Protein AF-A0AAW1P190-F1 (afdb_monomer_lite)

Structure (mmCIF, N/CA/C/O backbone):
data_AF-A0AAW1P190-F1
#
_entry.id   AF-A0AAW1P190-F1
#
loop_
_atom_site.group_PDB
_atom_site.id
_atom_site.type_symbol
_atom_site.label_atom_id
_atom_site.label_alt_id
_atom_site.label_comp_id
_atom_site.label_asym_id
_atom_site.label_entity_id
_atom_site.label_seq_id
_atom_site.pdbx_PDB_ins_code
_atom_site.Cartn_x
_atom_site.Cartn_y
_atom_site.Cartn_z
_atom_site.occupancy
_atom_site.B_iso_or_equiv
_atom_site.auth_seq_id
_atom_site.auth_comp_id
_atom_site.auth_asym_id
_atom_site.auth_atom_id
_atom_site.pdbx_PDB_model_num
ATOM 1 N N . MET A 1 1 ? -26.858 4.245 19.864 1.00 73.44 1 MET A N 1
ATOM 2 C CA . MET A 1 1 ? -26.299 3.769 18.578 1.00 73.44 1 MET A CA 1
ATOM 3 C C . MET A 1 1 ? -25.912 2.310 18.739 1.00 73.44 1 MET A C 1
ATOM 5 O O . MET A 1 1 ? -25.285 1.989 19.742 1.00 73.44 1 MET A O 1
ATOM 9 N N . ARG A 1 2 ? -26.320 1.426 17.818 1.00 87.69 2 ARG A N 1
ATOM 10 C CA . ARG A 1 2 ? -25.883 0.021 17.853 1.00 87.69 2 ARG A CA 1
ATOM 11 C C . ARG A 1 2 ? -24.379 -0.050 17.551 1.00 87.69 2 ARG A C 1
ATOM 13 O O . ARG A 1 2 ? -23.931 0.664 16.652 1.00 87.69 2 ARG A O 1
ATOM 20 N N . PRO A 1 3 ? -23.609 -0.873 18.279 1.00 93.88 3 PRO A N 1
ATOM 21 C CA . PRO A 1 3 ? -22.179 -0.984 18.050 1.00 93.88 3 PRO A CA 1
ATOM 22 C C . PRO A 1 3 ? -21.885 -1.604 16.681 1.00 93.88 3 PRO A C 1
ATOM 24 O O . PRO A 1 3 ? -22.584 -2.522 16.251 1.00 93.88 3 PRO A O 1
ATOM 27 N N . LEU A 1 4 ? -20.829 -1.139 16.007 1.00 96.75 4 LEU A N 1
ATOM 28 C CA . LEU A 1 4 ? -20.416 -1.696 14.717 1.00 96.75 4 LEU A CA 1
ATOM 29 C C . LEU A 1 4 ? -19.964 -3.158 14.893 1.00 96.75 4 LEU A C 1
ATOM 31 O O . LEU A 1 4 ? -18.981 -3.455 15.584 1.00 96.75 4 LEU A O 1
ATOM 35 N N . SER A 1 5 ? -20.688 -4.086 14.270 1.00 97.88 5 SER A N 1
ATOM 36 C CA . SER A 1 5 ? -20.354 -5.514 14.282 1.00 97.88 5 SER A CA 1
ATOM 37 C C . SER A 1 5 ? -19.266 -5.855 13.256 1.00 97.88 5 SER A C 1
ATOM 39 O O . SER A 1 5 ? -19.078 -5.139 12.271 1.00 97.88 5 SER A O 1
ATOM 41 N N . LEU A 1 6 ? -18.558 -6.971 13.462 1.00 97.88 6 LEU A N 1
ATOM 42 C CA . LEU A 1 6 ? -17.530 -7.435 12.524 1.00 97.88 6 LEU A CA 1
ATOM 43 C C . LEU A 1 6 ? -18.079 -7.656 11.096 1.00 97.88 6 LEU A C 1
ATOM 45 O O . LEU A 1 6 ? -17.497 -7.089 10.175 1.00 97.88 6 LEU A O 1
ATOM 49 N N . PRO A 1 7 ? -19.222 -8.342 10.874 1.00 98.06 7 PRO A N 1
ATOM 50 C CA . PRO A 1 7 ? -19.744 -8.533 9.519 1.00 98.06 7 PRO A CA 1
ATOM 51 C C . PRO A 1 7 ? -20.127 -7.222 8.820 1.00 98.06 7 PRO A C 1
ATOM 53 O O . PRO A 1 7 ? -20.072 -7.133 7.597 1.00 98.06 7 PRO A O 1
ATOM 56 N N . GLN A 1 8 ? -20.534 -6.193 9.574 1.00 97.31 8 GLN A N 1
ATOM 57 C CA . GLN A 1 8 ? -20.780 -4.861 9.011 1.00 97.31 8 GLN A CA 1
ATOM 58 C C . GLN A 1 8 ? -19.473 -4.188 8.595 1.00 97.31 8 GLN A C 1
ATOM 60 O O . GLN A 1 8 ? -19.424 -3.598 7.522 1.00 97.31 8 GLN A O 1
ATOM 65 N N . TYR A 1 9 ? -18.423 -4.305 9.411 1.00 98.00 9 TYR A N 1
ATOM 66 C CA . TYR A 1 9 ? -17.101 -3.783 9.078 1.00 98.00 9 TYR A CA 1
ATOM 67 C C . TYR A 1 9 ? -16.503 -4.466 7.833 1.00 98.00 9 TYR A C 1
ATOM 69 O O . TYR A 1 9 ? -16.039 -3.799 6.911 1.00 98.00 9 TYR A O 1
ATOM 77 N N . GLU A 1 10 ? -16.587 -5.794 7.746 1.00 97.25 10 GLU A N 1
ATOM 78 C CA . GLU A 1 10 ? -16.046 -6.568 6.618 1.00 97.25 10 GLU A CA 1
ATOM 79 C C . GLU A 1 10 ? -16.699 -6.217 5.272 1.00 97.25 10 GLU A C 1
ATOM 81 O O . GLU A 1 10 ? -16.042 -6.273 4.231 1.00 97.25 10 GLU A O 1
ATOM 86 N N . ARG A 1 11 ? -17.973 -5.796 5.272 1.00 97.38 11 ARG A N 1
ATOM 87 C CA . ARG A 1 11 ? -18.684 -5.367 4.052 1.00 97.38 11 ARG A CA 1
ATOM 88 C C . ARG A 1 11 ? -18.056 -4.150 3.375 1.00 97.38 11 ARG A C 1
ATOM 90 O O . ARG A 1 11 ? -18.253 -3.989 2.174 1.00 97.38 11 ARG A O 1
ATOM 97 N N . PHE A 1 12 ? -17.298 -3.324 4.100 1.00 96.81 12 PHE A N 1
ATOM 98 C CA . PHE A 1 12 ? -16.578 -2.195 3.503 1.00 96.81 12 PHE A CA 1
ATOM 99 C C . PHE A 1 12 ? -15.351 -2.639 2.692 1.00 96.81 12 PHE A C 1
ATOM 101 O O . PHE A 1 12 ? -14.870 -1.885 1.854 1.00 96.81 12 PHE A O 1
ATOM 108 N N . GLY A 1 13 ? -14.848 -3.864 2.893 1.00 97.12 13 GLY A N 1
ATOM 109 C CA . GLY A 1 13 ? -13.771 -4.427 2.073 1.00 97.12 13 GLY A CA 1
ATOM 110 C C . GLY A 1 13 ? -12.402 -3.753 2.240 1.00 97.12 13 GLY A C 1
ATOM 111 O O . GLY A 1 13 ? -11.550 -3.904 1.362 1.00 97.12 13 GLY A O 1
ATOM 112 N N . ILE A 1 14 ? -12.169 -3.045 3.354 1.00 97.94 14 ILE A N 1
ATOM 113 C CA . ILE A 1 14 ? -10.941 -2.270 3.615 1.00 97.94 14 ILE A CA 1
ATOM 114 C C . ILE A 1 14 ? -9.695 -3.152 3.517 1.00 97.94 14 ILE A C 1
ATOM 116 O O . ILE A 1 14 ? -8.763 -2.810 2.789 1.00 97.94 14 ILE A O 1
ATOM 120 N N . SER A 1 15 ? -9.697 -4.327 4.153 1.00 97.38 15 SER A N 1
ATOM 121 C CA . SER A 1 15 ? -8.557 -5.251 4.125 1.00 97.38 15 SER A CA 1
ATOM 122 C C . SER A 1 15 ? -8.151 -5.634 2.696 1.00 97.38 15 SER A C 1
ATOM 124 O O . SER A 1 15 ? -6.968 -5.705 2.379 1.00 97.38 15 SER A O 1
ATOM 126 N N . GLN A 1 16 ? -9.121 -5.842 1.797 1.00 97.06 16 GLN A N 1
ATOM 127 C CA . GLN A 1 16 ? -8.844 -6.186 0.397 1.00 97.06 16 GLN A CA 1
ATOM 128 C C . GLN A 1 16 ? -8.362 -4.979 -0.411 1.00 97.06 16 GLN A C 1
ATOM 130 O O . GLN A 1 16 ? -7.534 -5.136 -1.309 1.00 97.06 16 GLN A O 1
ATOM 135 N N . ALA A 1 17 ? -8.888 -3.790 -0.113 1.00 96.69 17 ALA A N 1
ATOM 136 C CA . ALA A 1 17 ? -8.495 -2.551 -0.768 1.00 96.69 17 ALA A CA 1
ATOM 137 C C . ALA A 1 17 ? -7.057 -2.146 -0.396 1.00 96.69 17 ALA A C 1
ATOM 139 O O . ALA A 1 17 ? -6.294 -1.760 -1.277 1.00 96.69 17 ALA A O 1
ATOM 140 N N . LEU A 1 18 ? -6.637 -2.349 0.860 1.00 97.38 18 LEU A N 1
ATOM 141 C CA . LEU A 1 18 ? -5.259 -2.100 1.314 1.00 97.38 18 LEU A CA 1
ATOM 142 C C . LEU A 1 18 ? -4.207 -2.931 0.560 1.00 97.38 18 LEU A C 1
ATOM 144 O O . LEU A 1 18 ? -3.064 -2.499 0.421 1.00 97.38 18 LEU A O 1
ATOM 148 N N . LEU A 1 19 ? -4.577 -4.106 0.043 1.00 94.75 19 LEU A N 1
ATOM 149 C CA . LEU A 1 19 ? -3.675 -4.954 -0.746 1.00 94.75 19 LEU A CA 1
ATOM 150 C C . LEU A 1 19 ? -3.469 -4.445 -2.181 1.00 94.75 19 LEU A C 1
ATOM 152 O O . LEU A 1 19 ? -2.544 -4.886 -2.867 1.00 94.75 19 LEU A O 1
ATOM 156 N N . ARG A 1 20 ? -4.325 -3.542 -2.669 1.00 93.62 20 ARG A N 1
ATOM 157 C CA . ARG A 1 20 ? -4.267 -3.015 -4.036 1.00 93.62 20 ARG A CA 1
ATOM 158 C C . ARG A 1 20 ? -3.597 -1.650 -4.015 1.00 93.62 20 ARG A C 1
ATOM 160 O O . ARG A 1 20 ? -4.132 -0.702 -3.456 1.00 93.62 20 ARG A O 1
ATOM 167 N N . GLN A 1 21 ? -2.458 -1.520 -4.695 1.00 90.06 21 GLN A N 1
ATOM 168 C CA . GLN A 1 21 ? -1.704 -0.258 -4.720 1.00 90.06 21 GLN A CA 1
ATOM 169 C C . GLN A 1 21 ? -2.547 0.941 -5.185 1.00 90.06 21 GLN A C 1
ATOM 171 O O . GLN A 1 21 ? -2.415 2.017 -4.614 1.00 90.06 21 GLN A O 1
ATOM 176 N N . GLY A 1 22 ? -3.439 0.749 -6.166 1.00 92.19 22 GLY A N 1
ATOM 177 C CA . GLY A 1 22 ? -4.308 1.817 -6.677 1.00 92.19 22 GLY A CA 1
ATOM 178 C C . GLY A 1 22 ? -5.399 2.281 -5.704 1.00 92.19 22 GLY A C 1
ATOM 179 O O . GLY A 1 22 ? -5.816 3.431 -5.779 1.00 92.19 22 GLY A O 1
ATOM 180 N N . ASP A 1 23 ? -5.821 1.423 -4.771 1.00 95.88 23 ASP A N 1
ATOM 181 C CA . ASP A 1 23 ? -6.883 1.733 -3.802 1.00 95.88 23 ASP A CA 1
ATOM 182 C C . ASP A 1 23 ? -6.315 2.100 -2.416 1.00 95.88 23 ASP A C 1
ATOM 184 O O . ASP A 1 23 ? -7.059 2.531 -1.535 1.00 95.88 23 ASP A O 1
ATOM 188 N N . PHE A 1 24 ? -5.000 1.952 -2.212 1.00 96.75 24 PHE A N 1
ATOM 189 C CA . PHE A 1 24 ? -4.348 2.060 -0.905 1.00 96.75 24 PHE A CA 1
ATOM 190 C C . PHE A 1 24 ? -4.620 3.394 -0.203 1.00 96.75 24 PHE A C 1
ATOM 192 O O . PHE A 1 24 ? -4.962 3.409 0.978 1.00 96.75 24 PHE A O 1
ATOM 199 N N . VAL A 1 25 ? -4.473 4.512 -0.923 1.00 97.44 25 VAL A N 1
ATOM 200 C CA . VAL A 1 25 ? -4.646 5.865 -0.367 1.00 97.44 25 VAL A CA 1
ATOM 201 C C . VAL A 1 25 ? -6.058 6.026 0.192 1.00 97.44 25 VAL A C 1
ATOM 203 O O . VAL A 1 25 ? -6.225 6.328 1.371 1.00 97.44 25 VAL A O 1
ATOM 206 N N . ARG A 1 26 ? -7.066 5.715 -0.628 1.00 97.31 26 ARG A N 1
ATOM 207 C CA . ARG A 1 26 ? -8.477 5.780 -0.243 1.00 97.31 26 ARG A CA 1
ATOM 208 C C . ARG A 1 26 ? -8.796 4.830 0.913 1.00 97.31 26 ARG A C 1
ATOM 210 O O . ARG A 1 26 ? -9.418 5.246 1.882 1.00 97.31 26 ARG A O 1
ATOM 217 N N . ALA A 1 27 ? -8.339 3.580 0.842 1.00 98.06 27 ALA A N 1
ATOM 218 C CA . ALA A 1 27 ? -8.570 2.589 1.892 1.00 98.06 27 ALA A CA 1
ATOM 219 C C . ALA A 1 27 ? -7.958 3.013 3.238 1.00 98.06 27 ALA A C 1
ATOM 221 O O . ALA A 1 27 ? -8.555 2.794 4.289 1.00 98.06 27 ALA A O 1
ATOM 222 N N . THR A 1 28 ? -6.791 3.661 3.209 1.00 98.38 28 THR A N 1
ATOM 223 C CA . THR A 1 28 ? -6.125 4.201 4.404 1.00 98.38 28 THR A CA 1
ATOM 224 C C . THR A 1 28 ? -6.913 5.364 5.007 1.00 98.38 28 THR A C 1
ATOM 226 O O . THR A 1 28 ? -7.044 5.450 6.227 1.00 98.38 28 THR A O 1
ATOM 229 N N . GLU A 1 29 ? -7.459 6.255 4.177 1.00 98.06 29 GLU A N 1
ATOM 230 C CA . GLU A 1 29 ? -8.299 7.366 4.638 1.00 98.06 29 GLU A CA 1
ATOM 231 C C . GLU A 1 29 ? -9.628 6.885 5.226 1.00 98.06 29 GLU A C 1
ATOM 233 O O . GLU A 1 29 ? -10.038 7.364 6.284 1.00 98.06 29 GLU A O 1
ATOM 238 N N . GLU A 1 30 ? -10.271 5.912 4.578 1.00 98.12 30 GLU A N 1
ATOM 239 C CA . GLU A 1 30 ? -11.469 5.259 5.105 1.00 98.12 30 GLU A CA 1
ATOM 240 C C . GLU A 1 30 ? -11.146 4.590 6.447 1.00 98.12 30 GLU A C 1
ATOM 242 O O . GLU A 1 30 ? -11.825 4.848 7.439 1.00 98.12 30 GLU A O 1
ATOM 247 N N . LEU A 1 31 ? -10.052 3.825 6.536 1.00 98.50 31 LEU A N 1
ATOM 248 C CA . LEU A 1 31 ? -9.603 3.218 7.790 1.00 98.50 31 LEU A CA 1
ATOM 249 C C . LEU A 1 31 ? -9.351 4.259 8.892 1.00 98.50 31 LEU A C 1
ATOM 251 O O . LEU A 1 31 ? -9.750 4.033 10.033 1.00 98.50 31 LEU A O 1
ATOM 255 N N . ALA A 1 32 ? -8.741 5.402 8.568 1.00 98.19 32 ALA A N 1
ATOM 256 C CA . ALA A 1 32 ? -8.528 6.491 9.522 1.00 98.19 32 ALA A CA 1
ATOM 257 C C . ALA A 1 32 ? -9.855 7.047 10.058 1.00 98.19 32 ALA A C 1
ATOM 259 O O . ALA A 1 32 ? -9.987 7.269 11.260 1.00 98.19 32 ALA A O 1
ATOM 260 N N . PHE A 1 33 ? -10.861 7.195 9.191 1.00 97.75 33 PHE A N 1
ATOM 261 C CA . PHE A 1 33 ? -12.213 7.572 9.598 1.00 97.75 33 PHE A CA 1
ATOM 262 C C . PHE A 1 33 ? -12.848 6.527 10.530 1.00 97.75 33 PHE A C 1
ATOM 264 O O . PHE A 1 33 ? -13.368 6.891 11.584 1.00 97.75 33 PHE A O 1
ATOM 271 N N . PHE A 1 34 ? -12.761 5.232 10.202 1.00 97.75 34 PHE A N 1
ATOM 272 C CA . PHE A 1 34 ? -13.277 4.160 11.067 1.00 97.75 34 PHE A CA 1
ATOM 273 C C . PHE A 1 34 ? -12.597 4.146 12.437 1.00 97.75 34 PHE A C 1
ATOM 275 O O . PHE A 1 34 ? -13.274 4.000 13.456 1.00 97.75 34 PHE A O 1
ATOM 282 N N . VAL A 1 35 ? -11.273 4.318 12.467 1.00 98.06 35 VAL A N 1
ATOM 283 C CA . VAL A 1 35 ? -10.505 4.395 13.712 1.00 98.06 35 VAL A CA 1
ATOM 284 C C . VAL A 1 35 ? -10.956 5.587 14.548 1.00 98.06 35 VAL A C 1
ATOM 286 O O . VAL A 1 35 ? -11.173 5.416 15.741 1.00 98.06 35 VAL A O 1
ATOM 289 N N . ARG A 1 36 ? -11.142 6.762 13.941 1.00 97.62 36 ARG A N 1
ATOM 290 C CA . ARG A 1 36 ? -11.512 7.978 14.667 1.00 97.62 36 ARG A CA 1
ATOM 291 C C . ARG A 1 36 ? -12.940 7.945 15.209 1.00 97.62 36 ARG A C 1
ATOM 293 O O . ARG A 1 36 ? -13.146 8.233 16.381 1.00 97.62 36 ARG A O 1
ATOM 300 N N . GLU A 1 37 ? -13.913 7.607 14.365 1.00 97.19 37 GLU A N 1
ATOM 301 C CA . GLU A 1 37 ? -15.338 7.800 14.676 1.00 97.19 37 GLU A CA 1
ATOM 302 C C . GLU A 1 37 ? -16.010 6.551 15.257 1.00 97.19 37 GLU A C 1
ATOM 304 O O . GLU A 1 37 ? -16.944 6.647 16.049 1.00 97.19 37 GLU A O 1
ATOM 309 N N . LEU A 1 38 ? -15.581 5.359 14.832 1.00 96.81 38 LEU A N 1
ATOM 310 C CA . LEU A 1 38 ? -16.350 4.129 15.048 1.00 96.81 38 LEU A CA 1
ATOM 311 C C . LEU A 1 38 ? -15.653 3.124 15.960 1.00 96.81 38 LEU A C 1
ATOM 313 O O . LEU A 1 38 ? -16.298 2.184 16.417 1.00 96.81 38 LEU A O 1
ATOM 317 N N . TYR A 1 39 ? -14.368 3.306 16.258 1.00 97.56 39 TYR A N 1
ATOM 318 C CA . TYR A 1 39 ? -13.589 2.319 16.998 1.00 97.56 39 TYR A CA 1
ATOM 319 C C . TYR A 1 39 ? -14.113 2.079 18.420 1.00 97.56 39 TYR A C 1
ATOM 321 O O . TYR A 1 39 ? -14.300 0.927 18.809 1.00 97.56 39 TYR A O 1
ATOM 329 N N . GLU A 1 40 ? -14.399 3.131 19.194 1.00 97.00 40 GLU A N 1
ATOM 330 C CA . GLU A 1 40 ? -14.888 2.981 20.576 1.00 97.00 40 GLU A CA 1
ATOM 331 C C . GLU A 1 40 ? -16.287 2.360 20.637 1.00 97.00 40 GLU A C 1
ATOM 333 O O . GLU A 1 40 ? -16.563 1.535 21.508 1.00 97.00 40 GLU A O 1
ATOM 338 N N . ALA A 1 41 ? -17.137 2.702 19.668 1.00 96.69 41 ALA A N 1
ATOM 339 C CA . ALA A 1 41 ? -18.474 2.145 19.527 1.00 96.69 41 ALA A CA 1
ATOM 340 C C . ALA A 1 41 ? -18.481 0.754 18.869 1.00 96.69 41 ALA A C 1
ATOM 342 O O . ALA A 1 41 ? -19.520 0.106 18.833 1.00 96.69 41 ALA A O 1
ATOM 343 N N . ALA A 1 42 ? -17.367 0.268 18.320 1.00 97.38 42 ALA A N 1
ATOM 344 C CA . ALA A 1 42 ? -17.318 -1.020 17.641 1.00 97.38 42 ALA A CA 1
ATOM 345 C C . ALA A 1 42 ? -17.264 -2.201 18.622 1.00 97.38 42 ALA A C 1
ATOM 347 O O . ALA A 1 42 ? -16.728 -2.124 19.727 1.00 97.38 42 ALA A O 1
ATOM 348 N N . SER A 1 43 ? -17.772 -3.351 18.180 1.00 97.69 43 SER A N 1
ATOM 349 C CA . SER A 1 43 ? -17.603 -4.623 18.889 1.00 97.69 43 SER A CA 1
ATOM 350 C C . SER A 1 43 ? -16.117 -4.983 19.056 1.00 97.69 43 SER A C 1
ATOM 352 O O . SER A 1 43 ? -15.282 -4.640 18.220 1.00 97.69 43 SER A O 1
ATOM 354 N N . LYS A 1 44 ? -15.765 -5.750 20.101 1.00 97.56 44 LYS A N 1
ATOM 355 C CA . LYS A 1 44 ? -14.369 -6.179 20.357 1.00 97.56 44 LYS A CA 1
ATOM 356 C C . LYS A 1 44 ? -13.730 -6.895 19.156 1.00 97.56 44 LYS A C 1
ATOM 358 O O . LYS A 1 44 ? -12.531 -6.748 18.917 1.00 97.56 44 LYS A O 1
ATOM 363 N N . GLN A 1 45 ? -14.528 -7.654 18.404 1.00 97.94 45 GLN A N 1
ATOM 364 C CA . GLN A 1 45 ? -14.086 -8.332 17.184 1.00 97.94 45 GLN A CA 1
ATOM 365 C C . GLN A 1 45 ? -13.773 -7.322 16.073 1.00 97.94 45 GLN A C 1
ATOM 367 O O . GLN A 1 45 ? -12.665 -7.337 15.548 1.00 97.94 45 GLN A O 1
ATOM 372 N N . ALA A 1 46 ? -14.681 -6.380 15.793 1.00 98.06 46 ALA A N 1
ATOM 373 C CA . ALA A 1 46 ? -14.445 -5.318 14.812 1.00 98.06 46 ALA A CA 1
ATOM 374 C C . ALA A 1 46 ? -13.245 -4.427 15.188 1.00 98.06 46 ALA A C 1
ATOM 376 O O . ALA A 1 46 ? -12.407 -4.143 14.341 1.00 98.06 46 ALA A O 1
ATOM 377 N N . GLN A 1 47 ? -13.082 -4.070 16.468 1.00 98.31 47 GLN A N 1
ATOM 378 C CA . GLN A 1 47 ? -11.890 -3.353 16.947 1.00 98.31 47 GLN A CA 1
ATOM 379 C C . GLN A 1 47 ? -10.598 -4.143 16.715 1.00 98.31 47 GLN A C 1
ATOM 381 O O . GLN A 1 47 ? -9.531 -3.561 16.515 1.00 98.31 47 GLN A O 1
ATOM 386 N N . THR A 1 48 ? -10.651 -5.470 16.823 1.00 98.25 48 THR A N 1
ATOM 387 C CA . THR A 1 48 ? -9.492 -6.331 16.560 1.00 98.25 48 THR A CA 1
ATOM 388 C C . THR A 1 48 ? -9.175 -6.348 15.072 1.00 98.25 48 THR A C 1
ATOM 390 O O . THR A 1 48 ? -8.026 -6.100 14.721 1.00 98.25 48 THR A O 1
ATOM 393 N N . GLN A 1 49 ? -10.187 -6.482 14.213 1.00 98.31 49 GLN A N 1
ATOM 394 C CA . GLN A 1 49 ? -10.004 -6.425 12.765 1.00 98.31 49 GLN A CA 1
ATOM 395 C C . GLN A 1 49 ? -9.465 -5.065 12.293 1.00 98.31 49 GLN A C 1
ATOM 397 O O . GLN A 1 49 ? -8.489 -5.023 11.555 1.00 98.31 49 GLN A O 1
ATOM 402 N N . MET A 1 50 ? -10.009 -3.944 12.782 1.00 98.44 50 MET A N 1
ATOM 403 C CA . MET A 1 50 ? -9.486 -2.603 12.470 1.00 98.44 50 MET A CA 1
ATOM 404 C C . MET A 1 50 ? -8.010 -2.459 12.860 1.00 98.44 50 MET A C 1
ATOM 406 O O . MET A 1 50 ? -7.225 -1.838 12.149 1.00 98.44 50 MET A O 1
ATOM 410 N N . PHE A 1 51 ? -7.611 -3.034 13.998 1.00 98.44 51 PHE A N 1
ATOM 411 C CA . PHE A 1 51 ? -6.217 -3.023 14.437 1.00 98.44 51 PHE A CA 1
ATOM 412 C C . PHE A 1 51 ? -5.313 -3.871 13.531 1.00 98.44 51 PHE A C 1
ATOM 414 O O . PHE A 1 51 ? -4.170 -3.486 13.266 1.00 98.44 51 PHE A O 1
ATOM 421 N N . GLU A 1 52 ? -5.802 -5.015 13.054 1.00 98.38 52 GLU A N 1
ATOM 422 C CA . GLU A 1 52 ? -5.096 -5.839 12.072 1.00 98.38 52 GLU A CA 1
ATOM 423 C C . GLU A 1 52 ? -4.943 -5.109 10.736 1.00 98.38 52 GLU A C 1
ATOM 425 O O . GLU A 1 52 ? -3.831 -5.053 10.209 1.00 98.38 52 GLU A O 1
ATOM 430 N N . ASP A 1 53 ? -5.998 -4.449 10.260 1.00 98.44 53 ASP A N 1
ATOM 431 C CA . ASP A 1 53 ? -5.982 -3.645 9.036 1.00 98.44 53 ASP A CA 1
ATOM 432 C C . ASP A 1 53 ? -5.021 -2.450 9.151 1.00 98.44 53 ASP A C 1
ATOM 434 O O . ASP A 1 53 ? -4.263 -2.174 8.223 1.00 98.44 53 ASP A O 1
ATOM 438 N N . VAL A 1 54 ? -4.945 -1.792 10.315 1.00 98.62 54 VAL A N 1
ATOM 439 C CA . VAL A 1 54 ? -3.923 -0.763 10.603 1.00 98.62 54 VAL A CA 1
ATOM 440 C C . VAL A 1 54 ? -2.514 -1.332 10.462 1.00 98.62 54 VAL A C 1
ATOM 442 O O . VAL A 1 54 ? -1.626 -0.705 9.879 1.00 98.62 54 VAL A O 1
ATOM 445 N N 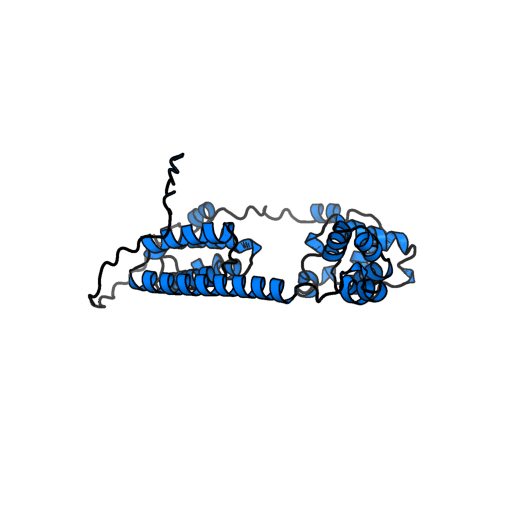. CYS A 1 55 ? -2.282 -2.533 10.988 1.00 97.88 55 CYS A N 1
ATOM 446 C CA . CYS A 1 55 ? -0.979 -3.167 10.873 1.00 97.88 55 CYS A CA 1
ATOM 447 C C . CYS A 1 55 ? -0.650 -3.560 9.429 1.00 97.88 55 CYS A C 1
ATOM 449 O O . CYS A 1 55 ? 0.496 -3.390 9.012 1.00 97.88 55 CYS A O 1
ATOM 451 N N . ALA A 1 56 ? -1.632 -4.062 8.680 1.00 97.31 56 ALA A N 1
ATOM 452 C CA . ALA A 1 56 ? -1.483 -4.373 7.264 1.00 97.31 56 ALA A CA 1
ATOM 453 C C . ALA A 1 56 ? -1.179 -3.099 6.458 1.00 97.31 56 ALA A C 1
ATOM 455 O O . ALA A 1 56 ? -0.247 -3.082 5.657 1.00 97.31 56 ALA A O 1
ATOM 456 N N . CYS A 1 57 ? -1.876 -1.995 6.739 1.00 97.88 57 CYS A N 1
ATOM 457 C CA . CYS A 1 57 ? -1.628 -0.691 6.127 1.00 97.88 57 CYS A CA 1
ATOM 458 C C . CYS A 1 57 ? -0.168 -0.235 6.300 1.00 97.88 57 CYS A C 1
ATOM 460 O O . CYS A 1 57 ? 0.453 0.231 5.345 1.00 97.88 57 CYS A O 1
ATOM 462 N N . ILE A 1 58 ? 0.406 -0.403 7.496 1.00 97.88 58 ILE A N 1
ATOM 463 C CA . ILE A 1 58 ? 1.817 -0.078 7.766 1.00 97.88 58 ILE A CA 1
ATOM 464 C C . ILE A 1 58 ? 2.759 -0.963 6.942 1.00 97.88 58 ILE A C 1
ATOM 466 O O . ILE A 1 58 ? 3.726 -0.463 6.371 1.00 97.88 58 ILE A O 1
ATOM 470 N N . GLN A 1 59 ? 2.476 -2.265 6.866 1.00 96.00 59 GLN A N 1
ATOM 471 C CA . GLN A 1 59 ? 3.302 -3.230 6.134 1.00 96.00 59 GLN A CA 1
ATOM 472 C C . GLN A 1 59 ? 3.280 -3.007 4.616 1.00 96.00 59 GLN A C 1
ATOM 474 O O . GLN A 1 59 ? 4.283 -3.252 3.950 1.00 96.00 59 GLN A O 1
ATOM 479 N N . HIS A 1 60 ? 2.159 -2.535 4.067 1.00 95.25 60 HIS A N 1
ATOM 480 C CA . HIS A 1 60 ? 1.967 -2.346 2.626 1.00 95.25 60 HIS A CA 1
ATOM 481 C C . HIS A 1 60 ? 2.290 -0.931 2.118 1.00 95.25 60 HIS A C 1
ATOM 483 O O . HIS A 1 60 ? 2.107 -0.639 0.935 1.00 95.25 60 HIS A O 1
ATOM 489 N N . CYS A 1 61 ? 2.796 -0.039 2.971 1.00 95.12 61 CYS A N 1
ATOM 490 C CA . CYS A 1 61 ? 3.160 1.314 2.561 1.00 95.12 61 CYS A CA 1
ATOM 491 C C . CYS A 1 61 ? 4.361 1.306 1.589 1.00 95.12 61 CYS A C 1
ATOM 493 O O . CYS A 1 61 ? 5.468 0.910 1.948 1.00 95.12 61 CYS A O 1
ATOM 495 N N . SER A 1 62 ? 4.164 1.792 0.357 1.00 86.88 62 SER A N 1
ATOM 496 C CA . SER A 1 62 ? 5.140 1.719 -0.749 1.00 86.88 62 SER A CA 1
ATOM 497 C C . SER A 1 62 ? 6.293 2.730 -0.665 1.00 86.88 62 SER A C 1
ATOM 499 O O . SER A 1 62 ? 7.113 2.826 -1.575 1.00 86.88 62 SER A O 1
ATOM 501 N N . GLY A 1 63 ? 6.361 3.533 0.400 1.00 88.31 63 GLY A N 1
ATOM 502 C CA . GLY A 1 63 ? 7.352 4.605 0.529 1.00 88.31 63 GLY A CA 1
ATOM 503 C C . GLY A 1 63 ? 7.122 5.816 -0.382 1.00 88.31 63 GLY A C 1
ATOM 504 O O . GLY A 1 63 ? 7.918 6.752 -0.313 1.00 88.31 63 GLY A O 1
ATOM 505 N N . SER A 1 64 ? 6.055 5.817 -1.193 1.00 93.19 64 SER A N 1
ATOM 506 C CA . SER A 1 64 ? 5.574 6.994 -1.928 1.00 93.19 64 SER A CA 1
ATOM 507 C C . SER A 1 64 ? 5.201 8.125 -0.963 1.00 93.19 64 SER A C 1
ATOM 509 O O . SER A 1 64 ? 4.664 7.867 0.117 1.00 93.19 64 SER A O 1
ATOM 511 N N . ALA A 1 65 ? 5.443 9.378 -1.361 1.00 93.94 65 ALA A N 1
ATOM 512 C CA . ALA A 1 65 ? 5.112 10.556 -0.557 1.00 93.94 65 ALA A CA 1
ATOM 513 C C . ALA A 1 65 ? 3.615 10.618 -0.205 1.00 93.94 65 ALA A C 1
ATOM 515 O O . ALA A 1 65 ? 3.258 10.944 0.927 1.00 93.94 65 ALA A O 1
ATOM 516 N N . GLU A 1 66 ? 2.741 10.235 -1.139 1.00 95.31 66 GLU A N 1
ATOM 517 C CA . GLU A 1 66 ? 1.292 10.191 -0.911 1.00 95.31 66 GLU A CA 1
ATOM 518 C C . GLU A 1 66 ? 0.916 9.140 0.136 1.00 95.31 66 GLU A C 1
ATOM 520 O O . GLU A 1 66 ? 0.195 9.449 1.084 1.00 95.31 66 GLU A O 1
ATOM 525 N N . HIS A 1 67 ? 1.467 7.926 0.018 1.00 95.50 67 HIS A N 1
ATOM 526 C CA . HIS A 1 67 ? 1.231 6.842 0.976 1.00 95.50 67 HIS A CA 1
ATOM 527 C C . HIS A 1 67 ? 1.727 7.223 2.375 1.00 95.50 67 HIS A C 1
ATOM 529 O O . HIS A 1 67 ? 1.040 6.982 3.363 1.00 95.50 67 HIS A O 1
ATOM 535 N N . GLN A 1 68 ? 2.904 7.852 2.466 1.00 95.38 68 GLN A N 1
ATOM 536 C CA . GLN A 1 68 ? 3.448 8.327 3.737 1.00 95.38 68 GLN A CA 1
ATOM 537 C C . GLN A 1 68 ? 2.554 9.407 4.354 1.00 95.38 68 GLN A C 1
ATOM 539 O O . GLN A 1 68 ? 2.265 9.338 5.543 1.00 95.38 68 GLN A O 1
ATOM 544 N N . LYS A 1 69 ? 2.048 10.358 3.559 1.00 96.75 69 LYS A N 1
ATOM 545 C CA . LYS A 1 69 ? 1.149 11.415 4.041 1.00 96.75 69 LYS A CA 1
ATOM 546 C C . LYS A 1 69 ? -0.136 10.851 4.656 1.00 96.75 69 LYS A C 1
ATOM 548 O O . LYS A 1 69 ? -0.492 11.239 5.768 1.00 96.75 69 LYS A O 1
ATOM 553 N N . VAL A 1 70 ? -0.824 9.936 3.967 1.00 97.50 70 VAL A N 1
ATOM 554 C CA . VAL A 1 70 ? -2.055 9.332 4.513 1.00 97.50 70 VAL A CA 1
ATOM 555 C C . VAL A 1 70 ? -1.773 8.419 5.701 1.00 97.50 70 VAL A C 1
ATOM 557 O O . VAL A 1 70 ? -2.543 8.416 6.659 1.00 97.50 70 VAL A O 1
ATOM 560 N N . LEU A 1 71 ? -0.639 7.714 5.696 1.00 97.56 71 LEU A N 1
ATOM 561 C CA . LEU A 1 71 ? -0.222 6.895 6.828 1.00 97.56 71 LEU A CA 1
ATOM 562 C C . LEU A 1 71 ? 0.062 7.751 8.070 1.00 97.56 71 LEU A C 1
ATOM 564 O O . LEU A 1 71 ? -0.361 7.384 9.161 1.00 97.56 71 LEU A O 1
ATOM 568 N N . GLN A 1 72 ? 0.718 8.906 7.921 1.00 97.38 72 GLN A N 1
ATOM 569 C CA . GLN A 1 72 ? 0.938 9.845 9.028 1.00 97.38 72 GLN A CA 1
ATOM 570 C C . GLN A 1 72 ? -0.381 10.340 9.620 1.00 97.38 72 GLN A C 1
ATOM 572 O O . GLN A 1 72 ? -0.542 10.347 10.839 1.00 97.38 72 GLN A O 1
ATOM 577 N N . LYS A 1 73 ? -1.353 10.682 8.766 1.00 97.94 73 LYS A N 1
ATOM 578 C CA . LYS A 1 73 ? -2.700 11.049 9.213 1.00 97.94 73 LYS A CA 1
ATOM 579 C C . LYS A 1 73 ? -3.352 9.907 9.999 1.00 97.94 73 LYS A C 1
ATOM 581 O O . LYS A 1 73 ? -3.827 10.132 11.103 1.00 97.94 73 LYS A O 1
ATOM 586 N N . LEU A 1 74 ? -3.305 8.674 9.490 1.00 98.25 74 LEU A N 1
ATOM 587 C CA . LEU A 1 74 ? -3.815 7.501 10.207 1.00 98.25 74 LEU A CA 1
ATOM 588 C C . LEU A 1 74 ? -3.124 7.311 11.573 1.00 98.25 74 LEU A C 1
ATOM 590 O O . LEU A 1 74 ? -3.795 7.021 12.560 1.00 98.25 74 LEU A O 1
ATOM 594 N N . LEU A 1 75 ? -1.803 7.501 11.663 1.00 98.00 75 LEU A N 1
ATOM 595 C CA . LEU A 1 75 ? -1.062 7.401 12.927 1.00 98.00 75 LEU A CA 1
ATOM 596 C C . LEU A 1 75 ? -1.478 8.470 13.948 1.00 98.00 75 LEU A C 1
ATOM 598 O O . LEU A 1 75 ? -1.515 8.175 15.142 1.00 98.00 75 LEU A O 1
ATOM 602 N N . GLN A 1 76 ? -1.818 9.682 13.502 1.00 97.62 76 GLN A N 1
ATOM 603 C CA . GLN A 1 76 ? -2.366 10.727 14.374 1.00 97.62 76 GLN A CA 1
ATOM 604 C C . GLN A 1 76 ? -3.710 10.295 14.971 1.00 97.62 76 GLN A C 1
ATOM 606 O O . GLN A 1 76 ? -3.877 10.357 16.190 1.00 97.62 76 GLN A O 1
ATOM 611 N N . GLU A 1 77 ? -4.616 9.767 14.143 1.00 97.94 77 GLU A N 1
ATOM 612 C CA . GLU A 1 77 ? -5.920 9.272 14.608 1.00 97.94 77 GLU A CA 1
ATOM 613 C C . GLU A 1 77 ? -5.761 8.076 15.563 1.00 97.94 77 GLU A C 1
ATOM 615 O O . GLU A 1 77 ? -6.383 8.016 16.620 1.00 97.94 77 GLU A O 1
ATOM 620 N N . ILE A 1 78 ? -4.842 7.152 15.266 1.00 97.94 78 ILE A N 1
ATOM 621 C CA . ILE A 1 78 ? -4.512 6.034 16.163 1.00 97.94 78 ILE A CA 1
ATOM 622 C C . ILE A 1 78 ? -3.993 6.536 17.512 1.00 97.94 78 ILE A C 1
ATOM 624 O O . ILE A 1 78 ? -4.335 5.970 18.553 1.00 97.94 78 ILE A O 1
ATOM 628 N N . ASN A 1 79 ? -3.157 7.574 17.522 1.00 95.81 79 ASN A N 1
ATOM 629 C CA . ASN A 1 79 ? -2.625 8.122 18.764 1.00 95.81 79 ASN A CA 1
ATOM 630 C C . ASN A 1 79 ? -3.718 8.755 19.630 1.00 95.81 79 ASN A C 1
ATOM 632 O O . ASN A 1 79 ? -3.662 8.607 20.854 1.00 95.81 79 ASN A O 1
ATOM 636 N N . ALA A 1 80 ? -4.716 9.382 19.006 1.00 97.25 80 ALA A N 1
ATOM 637 C CA . ALA A 1 80 ? -5.875 9.937 19.691 1.00 97.25 80 ALA A CA 1
ATOM 638 C C . ALA A 1 80 ? -6.812 8.843 20.234 1.00 97.25 80 ALA A C 1
ATOM 640 O O . ALA A 1 80 ? -7.223 8.924 21.389 1.00 97.25 80 ALA A O 1
ATOM 641 N N . THR A 1 81 ? -7.102 7.798 19.448 1.00 97.50 81 THR A N 1
ATOM 642 C CA . THR A 1 81 ? -8.177 6.844 19.778 1.00 97.50 81 THR A CA 1
ATOM 643 C C . THR A 1 81 ? -7.708 5.552 20.461 1.00 97.50 81 THR A C 1
ATOM 645 O O . THR A 1 81 ? -8.422 4.975 21.282 1.00 97.50 81 THR A O 1
ATOM 648 N N . PHE A 1 82 ? -6.522 5.020 20.144 1.00 96.69 82 PHE A N 1
ATOM 649 C CA . PHE A 1 82 ? -6.107 3.720 20.688 1.00 96.69 82 PHE A CA 1
ATOM 650 C C . PHE A 1 82 ? -5.573 3.824 22.120 1.00 96.69 82 PHE A C 1
ATOM 652 O O . PHE A 1 82 ? -4.827 4.728 22.489 1.00 96.69 82 PHE A O 1
ATOM 659 N N . ARG A 1 83 ? -5.847 2.783 22.917 1.00 95.81 83 ARG A N 1
ATOM 660 C CA . ARG A 1 83 ? -5.231 2.596 24.241 1.00 95.81 83 ARG A CA 1
ATOM 661 C C . ARG A 1 83 ? -3.710 2.437 24.135 1.00 95.81 83 ARG A C 1
ATOM 663 O O . ARG A 1 83 ? -3.202 1.882 23.155 1.00 95.81 83 ARG A O 1
ATOM 670 N N . ALA A 1 84 ? -2.996 2.809 25.200 1.00 95.75 84 ALA A N 1
ATOM 671 C CA . ALA A 1 84 ? -1.530 2.819 25.269 1.00 95.75 84 ALA A CA 1
ATOM 672 C C . ALA A 1 84 ? -0.864 1.532 24.743 1.00 95.75 84 ALA A C 1
ATOM 674 O O . ALA A 1 84 ? 0.046 1.601 23.920 1.00 95.75 84 ALA A O 1
ATOM 675 N N . ASN A 1 85 ? -1.364 0.354 25.127 1.00 95.69 85 ASN A N 1
ATOM 676 C CA . ASN A 1 85 ? -0.789 -0.928 24.700 1.00 95.69 85 ASN A CA 1
ATOM 677 C C . ASN A 1 85 ? -0.894 -1.168 23.186 1.00 95.69 85 ASN A C 1
ATOM 679 O O . ASN A 1 85 ? 0.034 -1.702 22.576 1.00 95.69 85 ASN A O 1
ATOM 683 N N . ARG A 1 86 ? -2.010 -0.772 22.560 1.00 96.44 86 ARG A N 1
ATOM 684 C CA . ARG A 1 86 ? -2.184 -0.891 21.104 1.00 96.44 86 ARG A CA 1
ATOM 685 C C . ARG A 1 86 ? -1.332 0.145 20.375 1.00 96.44 86 ARG A C 1
ATOM 687 O O . ARG A 1 86 ? -0.668 -0.232 19.416 1.00 96.44 86 ARG A O 1
ATOM 694 N N . ARG A 1 87 ? -1.250 1.382 20.882 1.00 97.38 87 ARG A N 1
ATOM 695 C CA . ARG A 1 87 ? -0.334 2.410 20.353 1.00 97.38 87 ARG A CA 1
ATOM 696 C C . ARG A 1 87 ? 1.113 1.927 20.357 1.00 97.38 87 ARG A C 1
ATOM 698 O O . ARG A 1 87 ? 1.724 1.866 19.299 1.00 97.38 87 ARG A O 1
ATOM 705 N N . LYS A 1 88 ? 1.617 1.442 21.502 1.00 96.75 88 LYS A N 1
ATOM 706 C CA . LYS A 1 88 ? 2.973 0.870 21.626 1.00 96.75 88 LYS A CA 1
ATOM 707 C C . LYS A 1 88 ? 3.229 -0.218 20.566 1.00 96.75 88 LYS A C 1
ATOM 709 O O . LYS A 1 88 ? 4.297 -0.242 19.955 1.00 96.75 88 LYS A O 1
ATOM 714 N N . LYS A 1 89 ? 2.255 -1.101 20.297 1.00 97.00 89 LYS A N 1
ATOM 715 C CA . LYS A 1 89 ? 2.367 -2.134 19.245 1.00 97.00 89 LYS A CA 1
ATOM 716 C C . LYS A 1 89 ? 2.405 -1.550 17.830 1.00 97.00 89 LYS A C 1
ATOM 718 O O . LYS A 1 89 ? 3.240 -1.984 17.037 1.00 97.00 89 LYS A O 1
ATOM 723 N N . VAL A 1 90 ? 1.530 -0.594 17.518 1.00 97.56 90 VAL A N 1
ATOM 724 C CA . VAL A 1 90 ? 1.499 0.085 16.211 1.00 97.56 90 VAL A CA 1
ATOM 725 C C . VAL A 1 90 ? 2.812 0.820 15.968 1.00 97.56 90 VAL A C 1
ATOM 727 O O . VAL A 1 90 ? 3.438 0.599 14.936 1.00 97.56 90 VAL A O 1
ATOM 730 N N . THR A 1 91 ? 3.290 1.599 16.940 1.00 96.81 91 THR A N 1
ATOM 731 C CA . THR A 1 91 ? 4.558 2.333 16.849 1.00 96.81 91 THR A CA 1
ATOM 732 C C . THR A 1 91 ? 5.732 1.395 16.592 1.00 96.81 91 THR A C 1
ATOM 734 O O . THR A 1 91 ? 6.517 1.649 15.685 1.00 96.81 91 THR A O 1
ATOM 737 N N . ARG A 1 92 ? 5.826 0.266 17.313 1.00 97.06 92 ARG A N 1
ATOM 738 C CA . ARG A 1 92 ? 6.872 -0.747 17.076 1.00 97.06 92 ARG A CA 1
ATOM 739 C C . ARG A 1 92 ? 6.823 -1.336 15.664 1.00 97.06 92 ARG A C 1
ATOM 741 O O . ARG A 1 92 ? 7.868 -1.590 15.074 1.00 97.06 92 ARG A O 1
ATOM 748 N N . ARG A 1 93 ? 5.627 -1.577 15.115 1.00 96.81 93 ARG A N 1
ATOM 749 C CA . ARG A 1 93 ? 5.484 -2.063 13.732 1.00 96.81 93 ARG A CA 1
ATOM 750 C C . ARG A 1 93 ? 5.843 -0.990 12.714 1.00 96.81 93 ARG A C 1
ATOM 752 O O . ARG A 1 93 ? 6.507 -1.301 11.733 1.00 96.81 93 ARG A O 1
ATOM 759 N N . TYR A 1 94 ? 5.442 0.251 12.962 1.00 97.25 94 TYR A N 1
ATOM 760 C CA . TYR A 1 94 ? 5.774 1.384 12.109 1.00 97.25 94 TYR A CA 1
ATOM 761 C C . TYR A 1 94 ? 7.286 1.616 12.037 1.00 97.25 94 TYR A C 1
ATOM 763 O O . TYR A 1 94 ? 7.832 1.701 10.941 1.00 97.25 94 TYR A O 1
ATOM 771 N N . THR A 1 95 ? 7.984 1.640 13.175 1.00 96.06 95 THR A N 1
ATOM 772 C CA . THR A 1 95 ? 9.444 1.818 13.193 1.00 96.06 95 THR A CA 1
ATOM 773 C C . THR A 1 95 ? 10.167 0.669 12.496 1.00 96.06 95 THR A C 1
ATOM 775 O O . THR A 1 95 ? 11.065 0.921 11.695 1.00 96.06 95 THR A O 1
ATOM 778 N N . ALA A 1 96 ? 9.744 -0.579 12.721 1.00 95.88 96 ALA A N 1
ATOM 779 C CA . ALA A 1 96 ? 10.287 -1.734 12.007 1.00 95.88 96 ALA A CA 1
ATOM 780 C C . ALA A 1 96 ? 10.084 -1.620 10.484 1.00 95.88 96 ALA A C 1
ATOM 782 O O . ALA A 1 96 ? 11.039 -1.773 9.726 1.00 95.88 96 ALA A O 1
ATOM 783 N N . ALA A 1 97 ? 8.874 -1.268 10.037 1.00 94.44 97 ALA A N 1
ATOM 784 C CA . ALA A 1 97 ? 8.564 -1.100 8.618 1.00 94.44 97 ALA A CA 1
ATOM 785 C C . ALA A 1 97 ? 9.366 0.042 7.967 1.00 94.44 97 ALA A C 1
ATOM 787 O O . ALA A 1 97 ? 9.826 -0.099 6.836 1.00 94.44 97 ALA A O 1
ATOM 788 N N . GLN A 1 98 ? 9.589 1.154 8.677 1.00 94.50 98 GLN A N 1
ATOM 789 C CA . GLN A 1 98 ? 10.429 2.256 8.191 1.00 94.50 98 GLN A CA 1
ATOM 790 C C . GLN A 1 98 ? 11.890 1.826 8.016 1.00 94.50 98 GLN A C 1
ATOM 792 O O . GLN A 1 98 ? 12.503 2.128 6.991 1.00 94.50 98 GLN A O 1
ATOM 797 N N . VAL A 1 99 ? 12.436 1.068 8.972 1.00 95.69 99 VAL A N 1
ATOM 798 C CA . VAL A 1 99 ? 13.791 0.505 8.866 1.00 95.69 99 VAL A CA 1
ATOM 799 C C . VAL A 1 99 ? 13.896 -0.445 7.673 1.00 95.69 99 VAL A C 1
ATOM 801 O O . VAL A 1 99 ? 14.864 -0.376 6.914 1.00 95.69 99 VAL A O 1
ATOM 804 N N . ASP A 1 100 ? 12.904 -1.309 7.467 1.00 93.12 100 ASP A N 1
ATOM 805 C CA . ASP A 1 100 ? 12.893 -2.241 6.338 1.00 93.12 100 ASP A CA 1
ATOM 806 C C . ASP A 1 100 ? 12.775 -1.516 4.991 1.00 93.12 100 ASP A C 1
ATOM 808 O O . ASP A 1 100 ? 13.503 -1.845 4.049 1.00 93.12 100 ASP A O 1
ATOM 812 N N . LEU A 1 101 ? 11.945 -0.473 4.910 1.00 90.88 101 LEU A N 1
ATOM 813 C CA . LEU A 1 101 ? 11.840 0.387 3.733 1.00 90.88 101 LEU A CA 1
ATOM 814 C C . LEU A 1 101 ? 13.173 1.089 3.435 1.00 90.88 101 LEU A C 1
ATOM 816 O O . LEU A 1 101 ? 13.623 1.108 2.288 1.00 90.88 101 LEU A O 1
ATOM 820 N N . GLN A 1 102 ? 13.838 1.635 4.455 1.00 93.44 102 GLN A N 1
ATOM 821 C CA . GLN A 1 102 ? 15.140 2.284 4.302 1.00 93.44 102 GLN A CA 1
ATOM 822 C C . GLN A 1 102 ? 16.213 1.294 3.834 1.00 93.44 102 GLN A C 1
ATOM 824 O O . GLN A 1 102 ? 16.965 1.591 2.905 1.00 93.44 102 GLN A O 1
ATOM 829 N N . ARG A 1 103 ? 16.253 0.091 4.415 1.00 94.50 103 ARG A N 1
ATOM 830 C CA . ARG A 1 103 ? 17.157 -0.987 3.986 1.00 94.50 103 ARG A CA 1
ATOM 831 C C . ARG A 1 103 ? 16.885 -1.418 2.550 1.00 94.50 103 ARG A C 1
ATOM 833 O O . ARG A 1 103 ? 17.829 -1.647 1.800 1.00 94.50 103 ARG A O 1
ATOM 840 N N . SER A 1 104 ? 15.618 -1.521 2.154 1.00 89.88 104 SER A N 1
ATOM 841 C CA . SER A 1 104 ? 15.232 -1.834 0.776 1.00 89.88 104 SER A CA 1
ATOM 842 C C . SER A 1 104 ? 15.745 -0.770 -0.199 1.00 89.88 104 SER A C 1
ATOM 844 O O . SER A 1 104 ? 16.406 -1.117 -1.178 1.00 89.88 104 SER A O 1
ATOM 846 N N . LYS A 1 105 ? 15.559 0.520 0.119 1.00 89.62 105 LYS A N 1
ATOM 847 C CA . LYS A 1 105 ? 16.092 1.640 -0.677 1.00 89.62 105 LYS A CA 1
ATOM 848 C C . LYS A 1 105 ? 17.616 1.591 -0.799 1.00 89.62 105 LYS A C 1
ATOM 850 O O . LYS A 1 105 ? 18.144 1.734 -1.896 1.00 89.62 105 LYS A O 1
ATOM 855 N N . GLN A 1 106 ? 18.323 1.341 0.304 1.00 90.69 106 GLN A N 1
ATOM 856 C CA . GLN A 1 106 ? 19.784 1.218 0.299 1.00 90.69 106 GLN A CA 1
ATOM 857 C C . GLN A 1 106 ? 20.265 0.040 -0.553 1.00 90.69 106 GLN A C 1
ATOM 859 O O . GLN A 1 106 ? 21.227 0.187 -1.298 1.00 90.69 106 GLN A O 1
ATOM 864 N N . ARG A 1 107 ? 19.591 -1.116 -0.486 1.00 90.69 107 ARG A N 1
ATOM 865 C CA . ARG A 1 107 ? 19.917 -2.272 -1.338 1.00 90.69 107 ARG A CA 1
ATOM 866 C C . ARG A 1 107 ? 19.690 -1.968 -2.813 1.00 90.69 107 ARG A C 1
ATOM 868 O O . ARG A 1 107 ? 20.552 -2.303 -3.613 1.00 90.69 107 ARG A O 1
ATOM 875 N N . ALA A 1 108 ? 18.580 -1.315 -3.158 1.00 84.75 108 ALA A N 1
ATOM 876 C CA . ALA A 1 108 ? 18.303 -0.910 -4.534 1.00 84.75 108 ALA A CA 1
ATOM 877 C C . ALA A 1 108 ? 19.372 0.066 -5.058 1.00 84.75 108 ALA A C 1
ATOM 879 O O . ALA A 1 108 ? 19.886 -0.120 -6.155 1.00 84.75 108 ALA A O 1
ATOM 880 N N . ALA A 1 109 ? 19.777 1.048 -4.248 1.00 84.56 109 ALA A N 1
ATOM 881 C CA . ALA A 1 109 ? 20.854 1.973 -4.601 1.00 84.56 109 ALA A CA 1
ATOM 882 C C . ALA A 1 109 ? 22.216 1.266 -4.734 1.00 84.56 109 ALA A C 1
ATOM 884 O O . ALA A 1 109 ? 22.962 1.529 -5.672 1.00 84.56 109 ALA A O 1
ATOM 885 N N . ALA A 1 110 ? 22.533 0.334 -3.829 1.00 84.38 110 ALA A N 1
ATOM 886 C CA . ALA A 1 110 ? 23.763 -0.452 -3.891 1.00 84.38 110 ALA A CA 1
ATOM 887 C C . ALA A 1 110 ? 23.799 -1.378 -5.116 1.00 84.38 110 ALA A C 1
ATOM 889 O O . ALA A 1 110 ? 24.852 -1.528 -5.725 1.00 84.38 110 ALA A O 1
ATOM 890 N N . GLN A 1 111 ? 22.662 -1.962 -5.506 1.00 81.88 111 GLN A N 1
ATOM 891 C CA . GLN A 1 111 ? 22.533 -2.734 -6.744 1.00 81.88 111 GLN A CA 1
ATOM 892 C C . GLN A 1 111 ? 22.755 -1.850 -7.968 1.00 81.88 111 GLN A C 1
ATOM 894 O O . GLN A 1 111 ? 23.566 -2.203 -8.810 1.00 81.88 111 GLN A O 1
ATOM 899 N N . GLN A 1 112 ? 22.137 -0.670 -8.022 1.00 77.88 112 GLN A N 1
ATOM 900 C CA . GLN A 1 112 ? 22.365 0.286 -9.110 1.00 77.88 112 GLN A CA 1
ATOM 901 C C . GLN A 1 112 ? 23.830 0.742 -9.199 1.00 77.88 112 GLN A C 1
ATOM 903 O O . GLN A 1 112 ? 24.357 0.903 -10.295 1.00 77.88 112 GLN A O 1
ATOM 908 N N . ALA A 1 113 ? 24.505 0.920 -8.059 1.00 78.19 113 ALA A N 1
ATOM 909 C CA . ALA A 1 113 ? 25.924 1.267 -8.018 1.00 78.19 113 ALA A CA 1
ATOM 910 C C . ALA A 1 113 ? 26.834 0.093 -8.431 1.00 78.19 113 ALA A C 1
ATOM 912 O O . ALA A 1 113 ? 27.826 0.302 -9.127 1.00 78.19 113 ALA A O 1
ATOM 913 N N . ALA A 1 114 ? 26.502 -1.136 -8.024 1.00 74.69 114 ALA A N 1
ATOM 914 C CA . ALA A 1 114 ? 27.241 -2.348 -8.384 1.00 74.69 114 ALA A CA 1
ATOM 915 C C . ALA A 1 114 ? 27.013 -2.775 -9.845 1.00 74.69 114 ALA A C 1
ATOM 917 O O . ALA A 1 114 ? 27.912 -3.333 -10.466 1.00 74.69 114 ALA A O 1
ATOM 918 N N . GLU A 1 115 ? 25.841 -2.477 -10.411 1.00 60.06 115 GLU A N 1
ATOM 919 C CA . GLU A 1 115 ? 25.506 -2.660 -11.830 1.00 60.06 115 GLU A CA 1
ATOM 920 C C . GLU A 1 115 ? 26.085 -1.560 -12.733 1.00 60.06 115 GLU A C 1
ATOM 922 O O . GLU A 1 115 ? 25.777 -1.521 -13.928 1.00 60.06 115 GLU A O 1
ATOM 927 N N . GLY A 1 116 ? 26.958 -0.695 -12.201 1.00 52.38 116 GLY A N 1
ATOM 928 C CA . GLY A 1 116 ? 27.740 0.252 -12.984 1.00 52.38 116 GLY A CA 1
ATOM 929 C C . GLY A 1 116 ? 28.382 -0.424 -14.201 1.00 52.38 116 GLY A C 1
ATOM 930 O O . GLY A 1 116 ? 29.367 -1.145 -14.081 1.00 52.38 116 GLY A O 1
ATOM 931 N N . SER A 1 117 ? 27.818 -0.169 -15.386 1.00 53.88 117 SER A N 1
ATOM 932 C CA . SER A 1 117 ? 28.376 -0.523 -16.698 1.00 53.88 117 SER A CA 1
ATOM 933 C C . SER A 1 117 ? 28.567 -2.024 -17.010 1.00 53.88 117 SER A C 1
ATOM 935 O O . SER A 1 117 ? 29.422 -2.361 -17.828 1.00 53.88 117 SER A O 1
ATOM 937 N N . ALA A 1 118 ? 27.801 -2.945 -16.414 1.00 52.31 118 ALA A N 1
ATOM 938 C CA . ALA A 1 118 ? 27.891 -4.374 -16.777 1.00 52.31 118 ALA A CA 1
ATOM 939 C C . ALA A 1 118 ? 26.814 -4.844 -17.771 1.00 52.31 118 ALA A C 1
ATOM 941 O O . ALA A 1 118 ? 26.995 -5.865 -18.434 1.00 52.31 118 ALA A O 1
ATOM 942 N N . CYS A 1 119 ? 25.703 -4.113 -17.902 1.00 53.25 119 CYS A N 1
ATOM 943 C CA . CYS A 1 119 ? 24.802 -4.329 -19.027 1.00 53.25 119 CYS A CA 1
ATOM 944 C C . CYS A 1 119 ? 25.370 -3.565 -20.225 1.00 53.25 119 CYS A C 1
ATOM 946 O O . CYS A 1 119 ? 25.492 -2.339 -20.120 1.00 53.25 119 CYS A O 1
ATOM 948 N N . PRO A 1 120 ? 25.719 -4.240 -21.339 1.00 61.69 120 PRO A N 1
ATOM 949 C CA . PRO A 1 120 ? 26.029 -3.520 -22.562 1.00 61.69 120 PRO A CA 1
ATOM 950 C C . PRO A 1 120 ? 24.852 -2.579 -22.854 1.00 61.69 120 PRO A C 1
ATOM 952 O O . PRO A 1 120 ? 23.696 -2.966 -22.620 1.00 61.69 120 PRO A O 1
ATOM 955 N N . PRO A 1 121 ? 25.107 -1.329 -23.276 1.00 69.62 121 PRO A N 1
ATOM 956 C CA . PRO A 1 121 ? 24.035 -0.419 -23.642 1.00 69.62 121 PRO A CA 1
ATOM 957 C C . PRO A 1 121 ? 23.097 -1.136 -24.613 1.00 69.62 121 PRO A C 1
ATOM 959 O O . PRO A 1 121 ? 23.540 -1.920 -25.446 1.00 69.62 121 PRO A O 1
ATOM 962 N N . TRP A 1 122 ? 21.788 -0.901 -24.507 1.00 72.75 122 TRP A N 1
ATOM 963 C CA . TRP A 1 122 ? 20.791 -1.622 -25.312 1.00 72.75 122 TRP A CA 1
ATOM 964 C C . TRP A 1 122 ? 21.067 -1.554 -26.825 1.00 72.75 122 TRP A C 1
ATOM 966 O O . TRP A 1 122 ? 20.634 -2.438 -27.552 1.00 72.75 122 TRP A O 1
ATOM 976 N N . SER A 1 123 ? 21.819 -0.544 -27.273 1.00 71.31 123 SER A N 1
ATOM 977 C CA . SER A 1 123 ? 22.325 -0.367 -28.638 1.00 71.31 123 SER A CA 1
ATOM 978 C C . SER A 1 123 ? 23.361 -1.404 -29.094 1.00 71.31 123 SER A C 1
ATOM 980 O O . SER A 1 123 ? 23.600 -1.535 -30.287 1.00 71.31 123 SER A O 1
ATOM 982 N N . GLU A 1 124 ? 24.014 -2.110 -28.173 1.00 79.62 124 GLU A N 1
ATOM 983 C CA . GLU A 1 124 ? 24.993 -3.167 -28.465 1.00 79.62 124 GLU A CA 1
ATOM 984 C C . GLU A 1 124 ? 24.354 -4.561 -28.529 1.00 79.62 124 GLU A C 1
ATOM 986 O O . GLU A 1 124 ? 24.994 -5.524 -28.960 1.00 79.62 124 GLU A O 1
ATOM 991 N N . LEU A 1 125 ? 23.090 -4.697 -28.115 1.00 81.94 125 LEU A N 1
ATOM 992 C CA . LEU A 1 125 ? 22.366 -5.957 -28.231 1.00 81.94 125 LEU A CA 1
ATOM 993 C C . LEU A 1 125 ? 21.893 -6.159 -29.677 1.00 81.94 125 LEU A C 1
ATOM 995 O O . LEU A 1 125 ? 21.325 -5.239 -30.262 1.00 81.94 125 LEU A O 1
ATOM 999 N N . PRO A 1 126 ? 22.045 -7.366 -30.253 1.00 89.44 126 PRO A N 1
ATOM 1000 C CA . PRO A 1 126 ? 21.493 -7.658 -31.569 1.00 89.44 126 PRO A CA 1
ATOM 1001 C C . PRO A 1 126 ? 19.973 -7.462 -31.601 1.00 89.44 126 PRO A C 1
ATOM 1003 O O . PRO A 1 126 ? 19.267 -7.940 -30.705 1.00 89.44 126 PRO A O 1
ATOM 1006 N N . ASP A 1 127 ? 19.468 -6.856 -32.677 1.00 87.88 127 ASP A N 1
ATOM 1007 C CA . ASP A 1 127 ? 18.037 -6.593 -32.885 1.00 87.88 127 ASP A CA 1
ATOM 1008 C C . ASP A 1 127 ? 17.172 -7.840 -32.682 1.00 87.88 127 ASP A C 1
ATOM 1010 O O . ASP A 1 127 ? 16.091 -7.763 -32.109 1.00 87.88 127 ASP A O 1
ATOM 1014 N N . GLU A 1 128 ? 17.657 -9.021 -33.073 1.00 89.12 128 GLU A N 1
ATOM 1015 C CA . GLU A 1 128 ? 16.925 -10.277 -32.882 1.00 89.12 128 GLU A CA 1
ATOM 1016 C C . GLU A 1 128 ? 16.675 -10.618 -31.407 1.00 89.12 128 GLU A C 1
ATOM 1018 O O . GLU A 1 128 ? 15.624 -11.174 -31.065 1.00 89.12 128 GLU A O 1
ATOM 1023 N N . VAL A 1 129 ? 17.633 -10.300 -30.531 1.00 87.69 129 VAL A N 1
ATOM 1024 C CA . VAL A 1 129 ? 17.527 -10.535 -29.087 1.00 87.69 129 VAL A CA 1
ATOM 1025 C C . VAL A 1 129 ? 16.544 -9.539 -28.488 1.00 87.69 129 VAL A C 1
ATOM 1027 O O . VAL A 1 129 ? 15.632 -9.954 -27.770 1.00 87.69 129 VAL A O 1
ATOM 1030 N N . LEU A 1 130 ? 16.675 -8.256 -28.835 1.00 87.38 130 LEU A N 1
ATOM 1031 C CA . LEU A 1 130 ? 15.736 -7.216 -28.416 1.00 87.38 130 LEU A CA 1
ATOM 1032 C C . LEU A 1 130 ? 14.312 -7.586 -28.840 1.00 87.38 130 LEU A C 1
ATOM 1034 O O . LEU A 1 130 ? 13.425 -7.714 -27.995 1.00 87.38 130 LEU A O 1
ATOM 1038 N N . LEU A 1 131 ? 14.119 -7.870 -30.125 1.00 88.69 131 LEU A N 1
ATOM 1039 C CA . LEU A 1 131 ? 12.827 -8.191 -30.706 1.00 88.69 131 LEU A CA 1
ATOM 1040 C C . LEU A 1 131 ? 12.203 -9.427 -30.043 1.00 88.69 131 LEU A C 1
ATOM 1042 O O . LEU A 1 131 ? 11.129 -9.345 -29.455 1.00 88.69 131 LEU A O 1
ATOM 1046 N N . LYS A 1 132 ? 12.870 -10.587 -30.075 1.00 86.25 132 LYS A N 1
ATOM 1047 C CA . LYS A 1 132 ? 12.231 -11.850 -29.660 1.00 86.25 132 LYS A CA 1
ATOM 1048 C C . LYS A 1 132 ? 12.242 -12.099 -28.157 1.00 86.25 132 LYS A C 1
ATOM 1050 O O . LYS A 1 132 ? 11.342 -12.780 -27.670 1.00 86.25 132 LYS A O 1
ATOM 1055 N N . LYS A 1 133 ? 13.270 -11.650 -27.430 1.00 86.38 133 LYS A N 1
ATOM 1056 C CA . LYS A 1 133 ? 13.438 -11.991 -26.006 1.00 86.38 133 LYS A CA 1
ATOM 1057 C C . LYS A 1 133 ? 12.910 -10.916 -25.077 1.00 86.38 133 LYS A C 1
ATOM 1059 O O . LYS A 1 133 ? 12.399 -11.264 -24.019 1.00 86.38 133 LYS A O 1
ATOM 1064 N N . ILE A 1 134 ? 13.021 -9.649 -25.461 1.00 90.31 134 ILE A N 1
ATOM 1065 C CA . ILE A 1 134 ? 12.604 -8.536 -24.609 1.00 90.31 134 ILE A CA 1
ATOM 1066 C C . ILE A 1 134 ? 11.224 -8.060 -25.045 1.00 90.31 134 ILE A C 1
ATOM 1068 O O . ILE A 1 134 ? 10.257 -8.267 -24.315 1.00 90.31 134 ILE A O 1
ATOM 1072 N N . PHE A 1 135 ? 11.097 -7.532 -26.264 1.00 92.62 135 PHE A N 1
ATOM 1073 C CA . PHE A 1 135 ? 9.824 -7.017 -26.771 1.00 92.62 135 PHE A CA 1
ATOM 1074 C C . PHE A 1 135 ? 8.774 -8.120 -26.941 1.00 92.62 135 PHE A C 1
ATOM 1076 O O . PHE A 1 135 ? 7.603 -7.897 -26.657 1.00 92.62 135 PHE A O 1
ATOM 1083 N N . GLY A 1 136 ? 9.187 -9.336 -27.307 1.00 90.50 136 GLY A N 1
ATOM 1084 C CA . GLY A 1 136 ? 8.299 -10.500 -27.385 1.00 90.50 136 GLY A CA 1
ATOM 1085 C C . GLY A 1 136 ? 7.675 -10.936 -26.053 1.00 90.50 136 GLY A C 1
ATOM 1086 O O . GLY A 1 136 ? 6.709 -11.695 -26.072 1.00 90.50 136 GLY A O 1
ATOM 1087 N N . CYS A 1 137 ? 8.197 -10.470 -24.913 1.00 89.56 137 CYS A N 1
ATOM 1088 C CA . CYS A 1 137 ? 7.633 -10.742 -23.587 1.00 89.56 137 CYS A CA 1
ATOM 1089 C C . CYS A 1 137 ? 6.715 -9.618 -23.077 1.00 89.56 137 CYS A C 1
ATOM 1091 O O . CYS A 1 137 ? 6.103 -9.774 -22.021 1.00 89.56 137 CYS A O 1
ATOM 1093 N N . LEU A 1 138 ? 6.639 -8.488 -23.787 1.00 91.19 138 LEU A N 1
ATOM 1094 C CA . LEU A 1 138 ? 5.823 -7.341 -23.400 1.00 91.19 138 LEU A CA 1
ATOM 1095 C C . LEU A 1 138 ? 4.368 -7.535 -23.835 1.00 91.19 138 LEU A C 1
ATOM 1097 O O . LEU A 1 138 ? 4.101 -8.076 -24.905 1.00 91.19 138 LEU A O 1
ATOM 1101 N N . ASP A 1 139 ? 3.425 -7.061 -23.021 1.00 90.44 139 ASP A N 1
ATOM 1102 C CA . ASP A 1 139 ? 2.030 -6.924 -23.440 1.00 90.44 139 ASP A CA 1
ATOM 1103 C C . ASP A 1 139 ? 1.861 -5.737 -24.405 1.00 90.44 139 ASP A C 1
ATOM 1105 O O . ASP A 1 139 ? 2.748 -4.892 -24.546 1.00 90.44 139 ASP A O 1
ATOM 1109 N N . ALA A 1 140 ? 0.710 -5.666 -25.083 1.00 89.50 140 ALA A N 1
ATOM 1110 C CA . ALA A 1 140 ? 0.456 -4.645 -26.101 1.00 89.50 140 ALA A CA 1
ATOM 1111 C C . ALA A 1 140 ? 0.652 -3.217 -25.562 1.00 89.50 140 ALA A C 1
ATOM 1113 O O . ALA A 1 140 ? 1.264 -2.396 -26.243 1.00 89.50 140 ALA A O 1
ATOM 1114 N N . THR A 1 141 ? 0.216 -2.931 -24.328 1.00 89.38 141 THR A N 1
ATOM 1115 C CA . THR A 1 141 ? 0.425 -1.612 -23.713 1.00 89.38 141 THR A CA 1
ATOM 1116 C C . THR A 1 141 ? 1.900 -1.322 -23.478 1.00 89.38 141 THR A C 1
ATOM 1118 O O . THR A 1 141 ? 2.375 -0.250 -23.854 1.00 89.38 141 THR A O 1
ATOM 1121 N N . SER A 1 142 ? 2.647 -2.247 -22.869 1.00 91.75 142 SER A N 1
ATOM 1122 C CA . SER A 1 142 ? 4.070 -2.020 -22.596 1.00 91.75 142 SER A CA 1
ATOM 1123 C C . SER A 1 142 ? 4.869 -1.870 -23.888 1.00 91.75 142 SER A C 1
ATOM 1125 O O . SER A 1 142 ? 5.822 -1.096 -23.927 1.00 91.75 142 SER A O 1
ATOM 1127 N N . LEU A 1 143 ? 4.447 -2.534 -24.966 1.00 93.00 143 LEU A N 1
ATOM 1128 C CA . LEU A 1 143 ? 5.017 -2.382 -26.304 1.00 93.00 143 LEU A CA 1
ATOM 1129 C C . LEU A 1 143 ? 4.768 -0.982 -26.896 1.00 93.00 143 LEU A C 1
ATOM 1131 O O . LEU A 1 143 ? 5.694 -0.384 -27.445 1.00 93.00 143 LEU A O 1
ATOM 1135 N N . VAL A 1 144 ? 3.565 -0.417 -26.726 1.00 92.00 144 VAL A N 1
ATOM 1136 C CA . VAL A 1 144 ? 3.275 0.989 -27.083 1.00 92.00 144 VAL A CA 1
ATOM 1137 C C . VAL A 1 144 ? 4.140 1.947 -26.265 1.00 92.00 144 VAL A C 1
ATOM 1139 O O . VAL A 1 144 ? 4.751 2.858 -26.820 1.00 92.00 144 VAL A O 1
ATOM 1142 N N . MET A 1 145 ? 4.245 1.728 -24.954 1.00 90.19 145 MET A N 1
ATOM 1143 C CA . MET A 1 145 ? 5.061 2.573 -24.076 1.00 90.19 145 MET A CA 1
ATOM 1144 C C . MET A 1 145 ? 6.546 2.509 -24.450 1.00 90.19 145 MET A C 1
ATOM 1146 O O . MET A 1 145 ? 7.209 3.543 -24.517 1.00 90.19 145 MET A O 1
ATOM 1150 N N . ALA A 1 146 ? 7.055 1.318 -24.771 1.00 90.62 146 ALA A N 1
ATOM 1151 C CA . ALA A 1 146 ? 8.411 1.122 -25.269 1.00 90.62 146 ALA A CA 1
ATOM 1152 C C . ALA A 1 146 ? 8.651 1.879 -26.589 1.00 90.62 146 ALA A C 1
ATOM 1154 O O . ALA A 1 146 ? 9.710 2.475 -26.769 1.00 90.62 146 ALA A O 1
ATOM 1155 N N . ALA A 1 147 ? 7.659 1.952 -27.482 1.00 91.06 147 ALA A N 1
ATOM 1156 C CA . ALA A 1 147 ? 7.752 2.717 -28.729 1.00 91.06 147 ALA A CA 1
ATOM 1157 C C . ALA A 1 147 ? 7.848 4.248 -28.529 1.00 91.06 147 ALA A C 1
ATOM 1159 O O . ALA A 1 147 ? 8.189 4.990 -29.463 1.00 91.06 147 ALA A O 1
ATOM 1160 N N . CYS A 1 148 ? 7.536 4.739 -27.328 1.00 89.56 148 CYS A N 1
ATOM 1161 C CA . CYS A 1 148 ? 7.602 6.153 -26.968 1.00 89.56 148 CYS A CA 1
ATOM 1162 C C . CYS A 1 148 ? 8.945 6.571 -26.349 1.00 89.56 148 CYS A C 1
ATOM 1164 O O . CYS A 1 148 ? 9.177 7.770 -26.223 1.00 89.56 148 CYS A O 1
ATOM 1166 N N . THR A 1 149 ? 9.830 5.634 -25.987 1.00 87.38 149 THR A N 1
ATOM 1167 C CA . THR A 1 149 ? 11.077 5.958 -25.271 1.00 87.38 149 THR A CA 1
ATOM 1168 C C . THR A 1 149 ? 12.179 6.473 -26.201 1.00 87.38 149 THR A C 1
ATOM 1170 O O . THR A 1 149 ? 12.741 7.537 -25.959 1.00 87.38 149 THR A O 1
ATOM 1173 N N . GLN A 1 150 ? 12.479 5.746 -27.282 1.00 86.12 150 GLN A N 1
ATOM 1174 C CA . GLN A 1 150 ? 13.545 6.073 -28.235 1.00 86.12 150 GLN A CA 1
ATOM 1175 C C . GLN A 1 150 ? 13.213 5.611 -29.663 1.00 86.12 150 GLN A C 1
ATOM 1177 O O . GLN A 1 150 ? 12.327 4.780 -29.874 1.00 86.12 150 GLN A O 1
ATOM 1182 N N . ARG A 1 151 ? 13.909 6.166 -30.667 1.00 88.19 151 ARG A N 1
ATOM 1183 C CA . ARG A 1 151 ? 13.620 5.907 -32.093 1.00 88.19 151 ARG A CA 1
ATOM 1184 C C . ARG A 1 151 ? 13.823 4.441 -32.479 1.00 88.19 151 ARG A C 1
ATOM 1186 O O . ARG A 1 151 ? 12.946 3.879 -33.128 1.00 88.19 151 ARG A O 1
ATOM 1193 N N . ASP A 1 152 ? 14.904 3.823 -32.020 1.00 87.81 152 ASP A N 1
ATOM 1194 C CA . ASP A 1 152 ? 15.224 2.429 -32.352 1.00 87.81 152 ASP A CA 1
ATOM 1195 C C . ASP A 1 152 ? 14.197 1.473 -31.730 1.00 87.81 152 ASP A C 1
ATOM 1197 O O . ASP A 1 152 ? 13.686 0.560 -32.378 1.00 87.81 152 ASP A O 1
ATOM 1201 N N . TRP A 1 153 ? 13.771 1.766 -30.498 1.00 92.44 153 TRP A N 1
ATOM 1202 C CA . TRP A 1 153 ? 12.705 1.023 -29.826 1.00 92.44 153 TRP A CA 1
ATOM 1203 C C . TRP A 1 153 ? 11.368 1.189 -30.525 1.00 92.44 153 TRP A C 1
ATOM 1205 O O . TRP A 1 153 ? 10.618 0.229 -30.613 1.00 92.44 153 TRP A O 1
ATOM 1215 N N . ARG A 1 154 ? 11.067 2.370 -31.072 1.00 93.06 154 ARG A N 1
ATOM 1216 C CA . ARG A 1 154 ? 9.868 2.567 -31.893 1.00 93.06 154 ARG A CA 1
ATOM 1217 C C . ARG A 1 154 ? 9.878 1.687 -33.136 1.00 93.06 154 ARG A C 1
ATOM 1219 O O . ARG A 1 154 ? 8.826 1.170 -33.503 1.00 93.06 154 ARG A O 1
ATOM 1226 N N . GLN A 1 155 ? 11.029 1.534 -33.784 1.00 92.06 155 GLN A N 1
ATOM 1227 C CA . GLN A 1 155 ? 11.157 0.690 -34.967 1.00 92.06 155 GLN A CA 1
ATOM 1228 C C . GLN A 1 155 ? 10.957 -0.787 -34.611 1.00 92.06 155 GLN A C 1
ATOM 1230 O O . GLN A 1 155 ? 10.111 -1.440 -35.217 1.00 92.06 155 GLN A O 1
ATOM 1235 N N . LEU A 1 156 ? 11.650 -1.277 -33.579 1.00 93.12 156 LEU A N 1
ATOM 1236 C CA . LEU A 1 156 ? 11.522 -2.658 -33.099 1.00 93.12 156 LEU A CA 1
ATOM 1237 C C . LEU A 1 156 ? 10.120 -2.956 -32.553 1.00 93.12 156 LEU A C 1
ATOM 1239 O O . LEU A 1 156 ? 9.525 -3.978 -32.881 1.00 93.12 156 LEU A O 1
ATOM 1243 N N . ALA A 1 157 ? 9.544 -2.034 -31.781 1.00 92.94 157 ALA A N 1
ATOM 1244 C CA . ALA A 1 157 ? 8.193 -2.151 -31.246 1.00 92.94 157 ALA A CA 1
ATOM 1245 C C . ALA A 1 157 ? 7.131 -2.235 -32.341 1.00 92.94 157 ALA A C 1
ATOM 1247 O O . ALA A 1 157 ? 6.079 -2.814 -32.114 1.00 92.94 157 ALA A O 1
ATOM 1248 N N . ARG A 1 158 ? 7.364 -1.649 -33.520 1.00 90.94 158 ARG A N 1
ATOM 1249 C CA . ARG A 1 158 ? 6.416 -1.661 -34.644 1.00 90.94 158 ARG A CA 1
ATOM 1250 C C . ARG A 1 158 ? 6.553 -2.879 -35.550 1.00 90.94 158 ARG A C 1
ATOM 1252 O O . ARG A 1 158 ? 5.838 -2.957 -36.543 1.00 90.94 158 ARG A O 1
ATOM 1259 N N . ASP A 1 159 ? 7.405 -3.836 -35.210 1.00 93.25 159 ASP A N 1
ATOM 1260 C CA . ASP A 1 159 ? 7.576 -5.045 -36.004 1.00 93.25 159 ASP A CA 1
ATOM 1261 C C . ASP A 1 159 ? 6.293 -5.893 -36.043 1.00 93.25 159 ASP A C 1
ATOM 1263 O O . ASP A 1 159 ? 5.700 -6.242 -35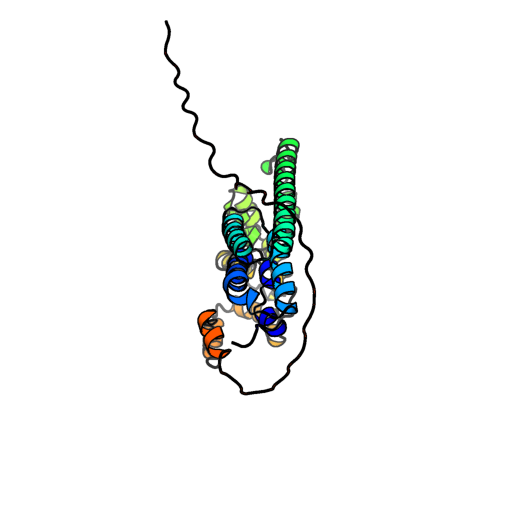.017 1.00 93.25 159 ASP A O 1
ATOM 1267 N N . ASP A 1 160 ? 5.839 -6.239 -37.246 1.00 92.06 160 ASP A N 1
ATOM 1268 C CA . ASP A 1 160 ? 4.598 -6.988 -37.460 1.00 92.06 160 ASP A CA 1
ATOM 1269 C C . ASP A 1 160 ? 4.616 -8.377 -36.813 1.00 92.06 160 ASP A C 1
ATOM 1271 O O . ASP A 1 160 ? 3.563 -8.880 -36.407 1.00 92.06 160 ASP A O 1
ATOM 1275 N N . SER A 1 161 ? 5.788 -8.998 -36.650 1.00 90.56 161 SER A N 1
ATOM 1276 C CA . SER A 1 161 ? 5.886 -10.323 -36.042 1.00 90.56 161 SER A CA 1
ATOM 1277 C C . SER A 1 161 ? 5.483 -10.303 -34.565 1.00 90.56 161 SER A C 1
ATOM 1279 O O . SER A 1 161 ? 4.750 -11.203 -34.143 1.00 90.56 161 SER A O 1
ATOM 1281 N N . LEU A 1 162 ? 5.838 -9.248 -33.821 1.00 91.19 162 LEU A N 1
ATOM 1282 C CA . LEU A 1 162 ? 5.461 -9.060 -32.415 1.00 91.19 162 LEU A CA 1
ATOM 1283 C C . LEU A 1 162 ? 3.957 -8.892 -32.254 1.00 91.19 162 LEU A C 1
ATOM 1285 O O . LEU A 1 162 ? 3.310 -9.624 -31.505 1.00 91.19 162 LEU A O 1
ATOM 1289 N N . TRP A 1 163 ? 3.378 -7.975 -33.023 1.00 91.69 163 TRP A N 1
ATOM 1290 C CA . TRP A 1 163 ? 1.945 -7.701 -32.970 1.00 91.69 163 TRP A CA 1
ATOM 1291 C C . TRP A 1 163 ? 1.120 -8.889 -33.459 1.00 91.69 163 TRP A C 1
ATOM 1293 O O . TRP A 1 163 ? 0.065 -9.177 -32.900 1.00 91.69 163 TRP A O 1
ATOM 1303 N N . SER A 1 164 ? 1.623 -9.649 -34.437 1.00 89.12 164 SER A N 1
ATOM 1304 C CA . SER A 1 164 ? 0.992 -10.902 -34.859 1.00 89.12 164 SER A CA 1
ATOM 1305 C C . SER A 1 164 ? 1.044 -11.984 -33.780 1.00 89.12 164 SER A C 1
ATOM 1307 O O . SER A 1 164 ? 0.130 -12.808 -33.700 1.00 89.12 164 SER A O 1
ATOM 1309 N N . ALA A 1 165 ? 2.115 -12.032 -32.980 1.00 88.00 165 ALA A N 1
ATOM 1310 C CA . ALA A 1 165 ? 2.255 -12.976 -31.880 1.00 88.00 165 ALA A CA 1
ATOM 1311 C C . ALA A 1 165 ? 1.296 -12.606 -30.747 1.00 88.00 165 ALA A C 1
ATOM 1313 O O . ALA A 1 165 ? 0.535 -13.468 -30.315 1.00 88.00 165 ALA A O 1
ATOM 1314 N N . LEU A 1 166 ? 1.239 -11.325 -30.370 1.00 89.19 166 LEU A N 1
ATOM 1315 C CA . LEU A 1 166 ? 0.294 -10.806 -29.382 1.00 89.19 166 LEU A CA 1
ATOM 1316 C C . LEU A 1 166 ? -1.157 -11.005 -29.805 1.00 89.19 166 LEU A C 1
ATOM 1318 O O . LEU A 1 166 ? -1.934 -11.562 -29.044 1.00 89.19 166 LEU A O 1
ATOM 1322 N N . LEU A 1 167 ? -1.521 -10.665 -31.043 1.00 87.56 167 LEU A N 1
ATOM 1323 C CA . LEU A 1 167 ? -2.878 -10.880 -31.551 1.00 87.56 167 LEU A CA 1
ATOM 1324 C C . LEU A 1 167 ? -3.280 -12.365 -31.480 1.00 87.56 167 LEU A C 1
ATOM 1326 O O . LEU A 1 167 ? -4.406 -12.692 -31.104 1.00 87.56 167 LEU A O 1
ATOM 1330 N N . ARG A 1 168 ? -2.358 -13.279 -31.813 1.00 85.62 168 ARG A N 1
ATOM 1331 C CA . ARG A 1 168 ? -2.580 -14.732 -31.698 1.00 85.62 168 ARG A CA 1
ATOM 1332 C C . ARG A 1 168 ? -2.654 -15.202 -30.248 1.00 85.62 168 ARG A C 1
ATOM 1334 O O . ARG A 1 168 ? -3.410 -16.118 -29.938 1.00 85.62 168 ARG A O 1
ATOM 1341 N N . GLN A 1 169 ? -1.859 -14.611 -29.367 1.00 85.00 169 GLN A N 1
ATOM 1342 C CA . GLN A 1 169 ? -1.880 -14.911 -27.942 1.00 85.00 169 GLN A CA 1
ATOM 1343 C C . GLN A 1 169 ? -3.168 -14.393 -27.289 1.00 85.00 169 GLN A C 1
ATOM 1345 O O . GLN A 1 169 ? -3.660 -15.013 -26.344 1.00 85.00 169 GLN A O 1
ATOM 1350 N N . ASP A 1 170 ? -3.699 -13.269 -27.771 1.00 83.12 170 ASP A N 1
ATOM 1351 C CA . ASP A 1 170 ? -4.862 -12.586 -27.213 1.00 83.12 170 ASP A CA 1
ATOM 1352 C C . ASP A 1 170 ? -6.184 -13.191 -27.682 1.00 83.12 170 ASP A C 1
ATOM 1354 O O . ASP A 1 170 ? -7.064 -13.490 -26.877 1.00 83.12 170 ASP A O 1
ATOM 1358 N N . PHE A 1 171 ? -6.294 -13.462 -28.982 1.00 80.25 171 PHE A N 1
ATOM 1359 C CA . PHE A 1 171 ? -7.526 -13.944 -29.612 1.00 80.25 171 PHE A CA 1
ATOM 1360 C C . PHE A 1 171 ? -7.441 -15.407 -30.079 1.00 80.25 171 PHE A C 1
ATOM 1362 O O . PHE A 1 171 ? -8.323 -15.896 -30.788 1.00 80.25 171 PHE A O 1
ATOM 1369 N N . GLY A 1 172 ? -6.395 -16.135 -29.679 1.00 77.00 172 GLY A N 1
ATOM 1370 C CA . GLY A 1 172 ? -6.156 -17.519 -30.088 1.00 77.00 172 GLY A CA 1
ATOM 1371 C C . GLY A 1 172 ? -5.738 -17.650 -31.559 1.00 77.00 172 GLY A C 1
ATOM 1372 O O . GLY A 1 172 ? -5.347 -16.686 -32.216 1.00 77.00 172 GLY A O 1
ATOM 1373 N N . ARG A 1 173 ? -5.812 -18.873 -32.111 1.00 65.44 173 ARG A N 1
ATOM 1374 C CA . ARG A 1 173 ? -5.529 -19.124 -33.537 1.00 65.44 173 ARG A CA 1
ATOM 1375 C C . ARG A 1 173 ? -6.583 -18.429 -34.406 1.00 65.44 173 ARG A C 1
ATOM 1377 O O . ARG A 1 173 ? -7.602 -19.024 -34.755 1.00 65.44 173 ARG A O 1
ATOM 1384 N N . THR A 1 174 ? -6.331 -17.180 -34.775 1.00 56.75 174 THR A N 1
ATOM 1385 C CA . THR A 1 174 ? -7.044 -16.513 -35.861 1.00 56.75 174 THR A CA 1
ATOM 1386 C C . THR A 1 174 ? -6.798 -17.307 -37.143 1.00 56.75 174 THR A C 1
ATOM 1388 O O . THR A 1 174 ? -5.674 -17.704 -37.455 1.00 56.75 174 THR A O 1
ATOM 1391 N N . HIS A 1 175 ? -7.872 -17.649 -37.856 1.00 50.34 175 HIS A N 1
ATOM 1392 C CA . HIS A 1 175 ? -7.756 -18.430 -39.083 1.00 50.34 175 HIS A CA 1
ATOM 1393 C C . HIS A 1 175 ? -7.014 -17.567 -40.117 1.00 50.34 175 HIS A C 1
ATOM 1395 O O . HIS A 1 175 ? -7.430 -16.427 -40.329 1.00 50.34 175 HIS A O 1
ATOM 1401 N N . PRO A 1 176 ? -5.960 -18.053 -40.793 1.00 52.78 176 PRO A N 1
ATOM 1402 C CA . PRO A 1 176 ? -5.192 -17.236 -41.738 1.00 52.78 176 PRO A CA 1
ATOM 1403 C C . PRO A 1 176 ? -6.077 -16.657 -42.854 1.00 52.78 176 PRO A C 1
ATOM 1405 O O . PRO A 1 176 ? -5.894 -15.515 -43.248 1.00 52.78 176 PRO A O 1
ATOM 1408 N N . ALA A 1 177 ? -7.125 -17.381 -43.270 1.00 51.16 177 ALA A N 1
ATOM 1409 C CA . ALA A 1 177 ? -8.096 -16.888 -44.258 1.00 51.16 177 ALA A CA 1
ATOM 1410 C C . ALA A 1 177 ? -9.032 -15.776 -43.744 1.00 51.16 177 ALA A C 1
ATOM 1412 O O . ALA A 1 177 ? -9.717 -15.134 -44.533 1.00 51.16 177 ALA A O 1
ATOM 1413 N N . SER A 1 178 ? -9.103 -15.572 -42.427 1.00 51.41 178 SER A N 1
ATOM 1414 C CA . SER A 1 178 ? -9.891 -14.490 -41.841 1.00 51.41 178 SER A CA 1
ATOM 1415 C C . SER A 1 178 ? -9.114 -13.169 -41.849 1.00 51.41 178 SER A C 1
ATOM 1417 O O . SER A 1 178 ? -9.733 -12.123 -41.956 1.00 51.41 178 SER A O 1
ATOM 1419 N N . LEU A 1 179 ? -7.778 -13.199 -41.928 1.00 52.25 179 LEU A N 1
ATOM 1420 C CA . LEU A 1 179 ? -6.926 -12.032 -42.185 1.00 52.25 179 LEU A CA 1
ATOM 1421 C C . LEU A 1 179 ? -6.875 -11.731 -43.691 1.00 52.25 179 LEU A C 1
ATOM 1423 O O . LEU A 1 179 ? -5.808 -11.711 -44.296 1.00 52.25 179 LEU A O 1
ATOM 1427 N N . SER A 1 180 ? -8.031 -11.516 -44.317 1.00 48.16 180 SER A N 1
ATOM 1428 C CA . SER A 1 180 ? -8.122 -11.203 -45.751 1.00 48.16 180 SER A CA 1
ATOM 1429 C C . SER A 1 180 ? -7.340 -9.939 -46.134 1.00 48.16 180 SER A C 1
ATOM 1431 O O . SER A 1 180 ? -7.001 -9.775 -47.300 1.00 48.16 180 SER A O 1
ATOM 1433 N N . HIS A 1 181 ? -7.009 -9.084 -45.158 1.00 57.66 181 HIS A N 1
ATOM 1434 C CA . HIS A 1 181 ? -6.025 -8.006 -45.262 1.00 57.66 181 HIS A CA 1
ATOM 1435 C C . HIS A 1 181 ? -5.146 -8.013 -43.991 1.00 57.66 181 HIS A C 1
ATOM 1437 O O . HIS A 1 181 ? -5.563 -7.476 -42.961 1.00 57.66 181 HIS A O 1
ATOM 1443 N N . PRO A 1 182 ? -3.952 -8.633 -44.013 1.00 53.91 182 PRO A N 1
ATOM 1444 C CA . PRO A 1 182 ? -3.086 -8.753 -42.835 1.00 53.91 182 PRO A CA 1
ATOM 1445 C C . PRO A 1 182 ? -2.725 -7.399 -42.206 1.00 53.91 182 PRO A C 1
ATOM 1447 O O . PRO A 1 182 ? -2.695 -7.290 -40.981 1.00 53.91 182 PRO A O 1
ATOM 1450 N N . GLY A 1 183 ? -2.544 -6.363 -43.036 1.00 60.75 183 GLY A N 1
ATOM 1451 C CA . GLY A 1 183 ? -2.233 -5.004 -42.582 1.00 60.75 183 GLY A CA 1
ATOM 1452 C C . GLY A 1 183 ? -3.351 -4.374 -41.750 1.00 60.75 183 GLY A C 1
ATOM 1453 O O . GLY A 1 183 ? -3.102 -3.895 -40.650 1.00 60.75 183 GLY A O 1
ATOM 1454 N N . THR A 1 184 ? -4.613 -4.482 -42.180 1.00 72.94 184 THR A N 1
ATOM 1455 C CA . THR A 1 184 ? -5.718 -3.745 -41.535 1.00 72.94 184 THR A CA 1
ATOM 1456 C C . THR A 1 184 ? -6.092 -4.283 -40.158 1.00 72.94 184 THR A C 1
ATOM 1458 O O . THR A 1 184 ? -6.579 -3.536 -39.315 1.00 72.94 184 THR A O 1
ATOM 1461 N N . SER A 1 185 ? -5.891 -5.579 -39.905 1.00 76.00 185 SER A N 1
ATOM 1462 C CA . SER A 1 185 ? -6.214 -6.175 -38.600 1.00 76.00 185 SER A CA 1
ATOM 1463 C C . SER A 1 185 ? -5.126 -5.901 -37.562 1.00 76.00 185 SER A C 1
ATOM 1465 O O . SER A 1 185 ? -5.447 -5.652 -36.403 1.00 76.00 185 SER A O 1
ATOM 1467 N N . LEU A 1 186 ? -3.851 -5.919 -37.971 1.00 82.50 186 LEU A N 1
ATOM 1468 C CA . LEU A 1 186 ? -2.729 -5.575 -37.093 1.00 82.50 186 LEU A CA 1
ATOM 1469 C C . LEU A 1 186 ? -2.705 -4.080 -36.773 1.00 82.50 186 LEU A C 1
ATOM 1471 O O . LEU A 1 186 ? -2.525 -3.723 -35.614 1.00 82.50 186 LEU A O 1
ATOM 1475 N N . GLU A 1 187 ? -2.949 -3.222 -37.765 1.00 84.31 187 GLU A N 1
ATOM 1476 C CA . GLU A 1 187 ? -3.079 -1.774 -37.567 1.00 84.31 187 GLU A CA 1
ATOM 1477 C C . GLU A 1 187 ? -4.214 -1.448 -36.597 1.00 84.31 187 GLU A C 1
ATOM 1479 O O . GLU A 1 187 ? -3.980 -0.795 -35.589 1.00 84.31 187 GLU A O 1
ATOM 1484 N N . ARG A 1 188 ? -5.414 -2.011 -36.799 1.00 84.44 188 ARG A N 1
ATOM 1485 C CA . ARG A 1 188 ? -6.535 -1.814 -35.863 1.00 84.44 188 ARG A CA 1
ATOM 1486 C C . ARG A 1 188 ? -6.220 -2.294 -34.452 1.00 84.44 188 ARG A C 1
ATOM 1488 O O . ARG A 1 188 ? -6.680 -1.692 -33.488 1.00 84.44 188 ARG A O 1
ATOM 1495 N N . TYR A 1 189 ? -5.484 -3.396 -34.321 1.00 85.94 189 TYR A N 1
ATOM 1496 C CA . TYR A 1 189 ? -5.081 -3.918 -33.020 1.00 85.94 189 TYR A CA 1
ATOM 1497 C C . TYR A 1 189 ? -4.077 -2.991 -32.317 1.00 85.94 189 TYR A C 1
ATOM 1499 O O . TYR A 1 189 ? -4.242 -2.714 -31.129 1.00 85.94 189 TYR A O 1
ATOM 1507 N N . ARG A 1 190 ? -3.101 -2.448 -33.058 1.00 88.56 190 ARG A N 1
ATOM 1508 C CA . ARG A 1 190 ? -2.179 -1.406 -32.576 1.00 88.56 190 ARG A CA 1
ATOM 1509 C C . ARG A 1 190 ? -2.928 -0.150 -32.147 1.00 88.56 190 ARG A C 1
ATOM 1511 O O . ARG A 1 190 ? -2.775 0.276 -31.008 1.00 88.56 190 ARG A O 1
ATOM 1518 N N . ASP A 1 191 ? -3.792 0.375 -33.012 1.00 86.69 191 ASP A N 1
ATOM 1519 C CA . ASP A 1 191 ? -4.593 1.571 -32.738 1.00 86.69 191 ASP A CA 1
ATOM 1520 C C . ASP A 1 191 ? -5.445 1.395 -31.474 1.00 86.69 191 ASP A C 1
ATOM 1522 O O . ASP A 1 191 ? -5.576 2.311 -30.665 1.00 86.69 191 ASP A O 1
ATOM 1526 N N . LEU A 1 192 ? -6.014 0.201 -31.273 1.00 84.69 192 LEU A N 1
ATOM 1527 C CA . LEU A 1 192 ? -6.790 -0.116 -30.078 1.00 84.69 192 LEU A CA 1
ATOM 1528 C C . LEU A 1 192 ? -5.918 -0.103 -28.815 1.00 84.69 192 LEU A C 1
ATOM 1530 O O . LEU A 1 192 ? -6.361 0.404 -27.784 1.00 84.69 192 LEU A O 1
ATOM 1534 N N . ALA A 1 193 ? -4.704 -0.656 -28.887 1.00 85.69 193 ALA A N 1
ATO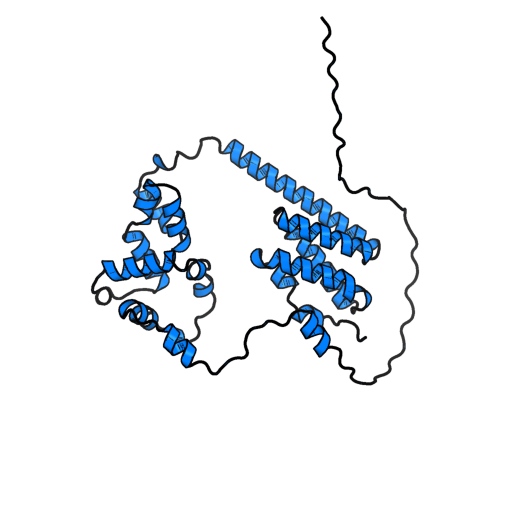M 1535 C CA . ALA A 1 193 ? -3.752 -0.657 -27.779 1.00 85.69 193 ALA A CA 1
ATOM 1536 C C . ALA A 1 193 ? -3.285 0.760 -27.422 1.00 85.69 193 ALA A C 1
ATOM 1538 O O . ALA A 1 193 ? -3.207 1.093 -26.241 1.00 85.69 193 ALA A O 1
ATOM 1539 N N . GLU A 1 194 ? -3.061 1.611 -28.425 1.00 84.94 194 GLU A N 1
ATOM 1540 C CA . GLU A 1 194 ? -2.706 3.021 -28.231 1.00 84.94 194 GLU A CA 1
ATOM 1541 C C . GLU A 1 194 ? -3.863 3.830 -27.624 1.00 84.94 194 GLU A C 1
ATOM 1543 O O . GLU A 1 194 ? -3.670 4.592 -26.678 1.00 84.94 194 GLU A O 1
ATOM 1548 N N . GLN A 1 195 ? -5.087 3.650 -28.128 1.00 85.94 195 GLN A N 1
ATOM 1549 C CA . GLN A 1 195 ? -6.255 4.408 -27.667 1.00 85.94 195 GLN A CA 1
ATOM 1550 C C . GLN A 1 195 ? -6.784 3.936 -26.307 1.00 85.94 195 GLN A C 1
ATOM 1552 O O . GLN A 1 195 ? -7.446 4.702 -25.603 1.00 85.94 195 GLN A O 1
ATOM 1557 N N . ARG A 1 196 ? -6.577 2.661 -25.953 1.00 80.50 196 ARG A N 1
ATOM 1558 C CA . ARG A 1 196 ? -7.184 2.026 -24.771 1.00 80.50 196 ARG A CA 1
ATOM 1559 C C . ARG A 1 196 ? -6.193 1.132 -24.020 1.00 80.50 196 ARG A C 1
ATOM 1561 O O . ARG A 1 196 ? -6.438 -0.069 -23.894 1.00 80.50 196 ARG A O 1
ATOM 1568 N N . PRO A 1 197 ? -5.135 1.703 -23.421 1.00 76.56 197 PRO A N 1
ATOM 1569 C CA . PRO A 1 197 ? -4.128 0.930 -22.692 1.00 76.56 197 PRO A CA 1
ATOM 1570 C C . PRO A 1 197 ? -4.745 0.080 -21.569 1.00 76.56 197 PRO A C 1
ATOM 1572 O O . PRO A 1 197 ? -4.376 -1.073 -21.385 1.00 76.56 197 PRO A O 1
ATOM 1575 N N . ASN A 1 198 ? -5.780 0.578 -20.886 1.00 72.25 198 ASN A N 1
ATOM 1576 C CA . ASN A 1 198 ? -6.439 -0.109 -19.765 1.00 72.25 198 ASN A CA 1
ATOM 1577 C C . ASN A 1 198 ? -7.080 -1.462 -20.134 1.00 72.25 198 ASN A C 1
ATOM 1579 O O . ASN A 1 198 ? -7.332 -2.274 -19.247 1.00 72.25 198 ASN A O 1
ATOM 1583 N N . TRP A 1 199 ? -7.381 -1.704 -21.415 1.00 72.69 199 TRP A N 1
ATOM 1584 C CA . TRP A 1 199 ? -7.918 -2.992 -21.877 1.00 72.69 199 TRP A CA 1
ATOM 1585 C C . TRP A 1 199 ? -6.859 -4.093 -21.899 1.00 72.69 199 TRP A C 1
ATOM 1587 O O . TRP A 1 199 ? -7.181 -5.267 -21.724 1.00 72.69 199 TRP A O 1
ATOM 1597 N N . PHE A 1 200 ? -5.606 -3.696 -22.087 1.00 72.25 200 PHE A N 1
ATOM 1598 C CA . PHE A 1 200 ? -4.457 -4.584 -22.187 1.00 72.25 200 PHE A CA 1
ATOM 1599 C C . PHE A 1 200 ? -3.644 -4.604 -20.888 1.00 72.25 200 PHE A C 1
ATOM 1601 O O . PHE A 1 200 ? -3.102 -5.648 -20.534 1.00 72.25 200 PHE A O 1
ATOM 1608 N N . SER A 1 201 ? -3.665 -3.505 -20.123 1.00 58.38 201 SER A N 1
ATOM 1609 C CA . SER A 1 201 ? -3.014 -3.325 -18.817 1.00 58.38 201 SER A CA 1
ATOM 1610 C C . SER A 1 201 ? -3.741 -4.052 -17.688 1.00 58.38 201 SER A C 1
ATOM 1612 O O . SER A 1 201 ? -4.167 -3.457 -16.701 1.00 58.38 201 SER A O 1
ATOM 1614 N N . ASN A 1 202 ? -3.954 -5.348 -17.867 1.00 52.19 202 ASN A N 1
ATOM 1615 C CA . ASN A 1 202 ? -4.266 -6.315 -16.831 1.00 52.19 202 ASN A CA 1
ATOM 1616 C C . ASN A 1 202 ? -4.508 -7.640 -17.553 1.00 52.19 202 ASN A C 1
ATOM 1618 O O . ASN A 1 202 ? -5.558 -7.825 -18.169 1.00 52.19 202 ASN A O 1
ATOM 1622 N N . ASN A 1 203 ? -3.630 -8.629 -17.373 1.00 48.06 203 ASN A N 1
ATOM 1623 C CA . ASN A 1 203 ? -3.887 -10.036 -17.737 1.00 48.06 203 ASN A CA 1
ATOM 1624 C C . ASN A 1 203 ? -5.148 -10.635 -17.051 1.00 48.06 203 ASN A C 1
ATOM 1626 O O . ASN A 1 203 ? -5.400 -11.835 -17.100 1.00 48.06 203 ASN A O 1
ATOM 1630 N N . ASN A 1 204 ? -5.966 -9.810 -16.400 1.00 45.53 204 ASN A N 1
ATOM 1631 C CA . ASN A 1 204 ? -7.182 -10.130 -15.674 1.00 45.53 204 ASN A CA 1
ATOM 1632 C C . ASN A 1 204 ? -8.279 -10.709 -16.595 1.00 45.53 204 ASN A C 1
ATOM 1634 O O . ASN A 1 204 ? -9.072 -11.524 -16.130 1.00 45.53 204 ASN A O 1
ATOM 1638 N N . TRP A 1 205 ? -8.279 -10.402 -17.902 1.00 51.22 205 TRP A N 1
ATOM 1639 C CA . TRP A 1 205 ? -9.165 -11.069 -18.873 1.00 51.22 205 TRP A CA 1
ATOM 1640 C C . TRP A 1 205 ? -8.715 -12.502 -19.225 1.00 51.22 205 TRP A C 1
ATOM 1642 O O . TRP A 1 205 ? -9.531 -13.299 -19.681 1.00 51.22 205 TRP A O 1
ATOM 1652 N N . ARG A 1 206 ? -7.447 -12.868 -18.960 1.00 49.72 206 ARG A N 1
ATOM 1653 C CA . ARG A 1 206 ? -6.940 -14.250 -19.091 1.00 49.72 206 ARG A CA 1
ATOM 1654 C C . ARG A 1 206 ? -7.242 -15.117 -17.862 1.00 49.72 206 ARG A C 1
ATOM 1656 O O .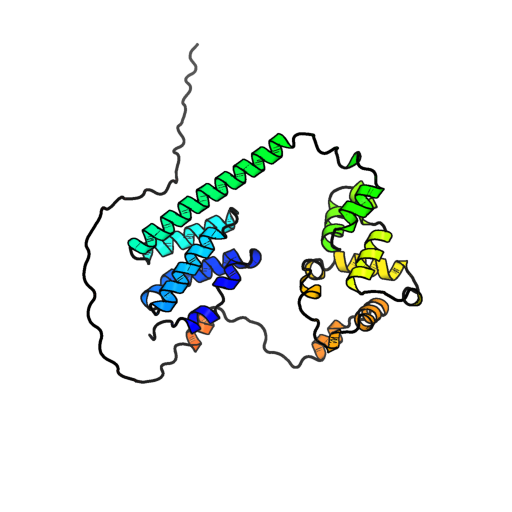 ARG A 1 206 ? -7.287 -16.335 -17.988 1.00 49.72 206 ARG A O 1
ATOM 1663 N N . GLY A 1 207 ? -7.419 -14.504 -16.686 1.00 39.53 207 GLY A N 1
ATOM 1664 C CA . GLY A 1 207 ? -7.553 -15.202 -15.397 1.00 39.53 207 GLY A CA 1
ATOM 1665 C C . GLY A 1 207 ? -8.966 -15.255 -14.806 1.00 39.53 207 GLY A C 1
ATOM 1666 O O . GLY A 1 207 ? -9.257 -16.153 -14.019 1.00 39.53 207 GLY A O 1
ATOM 1667 N N . ARG A 1 208 ? -9.871 -14.340 -15.176 1.00 37.78 208 ARG A N 1
ATOM 1668 C CA . ARG A 1 208 ? -11.290 -14.429 -14.802 1.00 37.78 208 ARG A CA 1
ATOM 1669 C C . ARG A 1 208 ? -12.060 -14.936 -16.005 1.00 37.78 208 ARG A C 1
ATOM 1671 O O . ARG A 1 208 ? -12.085 -14.266 -17.031 1.00 37.78 208 ARG A O 1
ATOM 1678 N N . GLY A 1 209 ? -12.642 -16.128 -15.878 1.00 38.56 209 GLY A N 1
ATOM 1679 C CA . GLY A 1 209 ? -13.452 -16.747 -16.922 1.00 38.56 209 GLY A CA 1
ATOM 1680 C C . GLY A 1 209 ? -14.354 -15.720 -17.603 1.00 38.56 209 GLY A C 1
ATOM 1681 O O . GLY A 1 209 ? -15.162 -15.061 -16.948 1.00 38.56 209 GLY A O 1
ATOM 1682 N N . CYS A 1 210 ? -14.171 -15.566 -18.915 1.00 40.41 210 CYS A N 1
ATOM 1683 C CA . CYS A 1 210 ? -15.082 -14.804 -19.757 1.00 40.41 210 CYS A CA 1
ATOM 1684 C C . CYS A 1 210 ? -16.520 -15.278 -19.480 1.00 40.41 210 CYS A C 1
ATOM 1686 O O . CYS A 1 210 ? -16.735 -16.495 -19.416 1.00 40.41 210 CYS A O 1
ATOM 1688 N N . PRO A 1 211 ? -17.513 -14.377 -19.345 1.00 37.59 211 PRO A N 1
ATOM 1689 C CA . PRO A 1 211 ? -18.908 -14.790 -19.286 1.00 37.59 211 PRO A CA 1
ATOM 1690 C C . PRO A 1 211 ? -19.219 -15.700 -20.486 1.00 37.59 211 PRO A C 1
ATOM 1692 O O . PRO A 1 211 ? -18.755 -15.406 -21.593 1.00 37.59 211 PRO A O 1
ATOM 1695 N N . PRO A 1 212 ? -19.986 -16.791 -20.317 1.00 40.53 212 PRO A N 1
ATOM 1696 C CA . PRO A 1 212 ? -20.153 -17.824 -21.344 1.00 40.53 212 PRO A CA 1
ATOM 1697 C C . PRO A 1 212 ? -20.698 -17.315 -22.694 1.00 40.53 212 PRO A C 1
ATOM 1699 O O . PRO A 1 212 ? -20.523 -17.979 -23.711 1.00 40.53 212 PRO A O 1
ATOM 1702 N N . TRP A 1 213 ? -21.290 -16.119 -22.754 1.00 45.22 213 TRP A N 1
ATOM 1703 C CA . TRP A 1 213 ? -21.763 -15.487 -23.994 1.00 45.22 213 TRP A CA 1
ATOM 1704 C C . TRP A 1 213 ? -20.720 -14.619 -24.729 1.00 45.22 213 TRP A C 1
ATOM 1706 O O . TRP A 1 213 ? -20.955 -14.226 -25.869 1.00 45.22 213 TRP A O 1
ATOM 1716 N N . VAL A 1 214 ? -19.554 -14.350 -24.130 1.00 46.22 214 VAL A N 1
ATOM 1717 C CA . VAL A 1 214 ? -18.386 -13.719 -24.790 1.00 46.22 214 VAL A CA 1
ATOM 1718 C C . VAL A 1 214 ? -17.431 -14.789 -25.357 1.00 46.22 214 VAL A C 1
ATOM 1720 O O . VAL A 1 214 ? -16.457 -14.487 -26.041 1.00 46.22 214 VAL A O 1
ATOM 1723 N N . ALA A 1 215 ? -17.734 -16.073 -25.140 1.00 39.47 215 ALA A N 1
ATOM 1724 C CA . ALA A 1 215 ? -16.836 -17.209 -25.351 1.00 39.47 215 ALA A CA 1
ATOM 1725 C C . ALA A 1 215 ? -16.622 -17.641 -26.817 1.00 39.47 215 ALA A C 1
ATOM 1727 O O . ALA A 1 215 ? -16.353 -18.811 -27.089 1.00 39.47 215 ALA A O 1
ATOM 1728 N N . SER A 1 216 ? -16.687 -16.723 -27.782 1.00 46.16 216 SER A N 1
ATOM 1729 C CA . SER A 1 216 ? -16.121 -17.007 -29.097 1.00 46.16 216 SER A CA 1
ATOM 1730 C C . SER A 1 216 ? -15.121 -15.931 -29.496 1.00 46.16 216 SER A C 1
ATOM 1732 O O . SER A 1 216 ? -15.530 -14.816 -29.826 1.00 46.16 216 SER A O 1
ATOM 1734 N N . PRO A 1 217 ? -13.825 -16.277 -29.598 1.00 43.91 217 PRO A N 1
ATOM 1735 C CA . PRO A 1 217 ? -12.827 -15.437 -30.254 1.00 43.91 217 PRO A CA 1
ATOM 1736 C C . PRO A 1 217 ? -13.264 -14.966 -31.654 1.00 43.91 217 PRO A C 1
ATOM 1738 O O . PRO A 1 217 ? -12.848 -13.907 -32.118 1.00 43.91 217 PRO A O 1
ATOM 1741 N N . ARG A 1 218 ? -14.189 -15.693 -32.305 1.00 44.78 218 ARG A N 1
ATOM 1742 C CA . ARG A 1 218 ? -14.805 -15.296 -33.580 1.00 44.78 218 ARG A CA 1
ATOM 1743 C C . ARG A 1 218 ? -15.693 -14.050 -33.477 1.00 44.78 218 ARG A C 1
ATOM 1745 O O . ARG A 1 218 ? -15.790 -13.332 -34.467 1.00 44.78 218 ARG A O 1
ATOM 1752 N N . CYS A 1 219 ? -16.325 -13.773 -32.335 1.00 47.59 219 CYS A N 1
ATOM 1753 C CA . CYS A 1 219 ? -17.219 -12.622 -32.152 1.00 47.59 219 CYS A CA 1
ATOM 1754 C C . CYS A 1 219 ? -16.439 -11.313 -31.978 1.00 47.59 219 CYS A C 1
ATOM 1756 O O . CYS A 1 219 ? -16.735 -10.336 -32.665 1.00 47.59 219 CYS A O 1
ATOM 1758 N N . CYS A 1 220 ? -15.393 -11.313 -31.147 1.00 46.06 220 CYS A N 1
ATOM 1759 C CA . CYS A 1 220 ? -14.480 -10.173 -31.005 1.00 46.06 220 CYS A CA 1
ATOM 1760 C C . CYS A 1 220 ? -13.740 -9.883 -32.320 1.00 46.06 220 CYS A C 1
ATOM 1762 O O . CYS A 1 220 ? -13.599 -8.730 -32.721 1.00 46.06 220 CYS A O 1
ATOM 1764 N N . TYR A 1 221 ? -13.351 -10.935 -33.044 1.00 46.69 221 TYR A N 1
ATOM 1765 C CA . TYR A 1 221 ? -12.701 -10.802 -34.342 1.00 46.69 221 TYR A CA 1
ATOM 1766 C C . TYR A 1 221 ? -13.647 -10.242 -35.425 1.00 46.69 221 TYR A C 1
ATOM 1768 O O . TYR A 1 221 ? -13.285 -9.298 -36.122 1.00 46.69 221 TYR A O 1
ATOM 1776 N N . ARG A 1 222 ? -14.902 -10.719 -35.526 1.00 45.47 222 ARG A N 1
ATOM 1777 C CA . ARG A 1 222 ? -15.913 -10.145 -36.449 1.00 45.47 222 ARG A CA 1
ATOM 1778 C C . ARG A 1 222 ? -16.236 -8.682 -36.141 1.00 45.47 222 ARG A C 1
ATOM 1780 O O . ARG A 1 222 ? -16.445 -7.898 -37.064 1.00 45.47 222 ARG A O 1
ATOM 1787 N N . ALA A 1 223 ? -16.275 -8.319 -34.861 1.00 48.12 223 ALA A N 1
ATOM 1788 C CA . ALA A 1 223 ? -16.470 -6.943 -34.418 1.00 48.12 223 ALA A CA 1
ATOM 1789 C C . ALA A 1 223 ? -15.341 -6.024 -34.900 1.00 48.12 223 ALA A C 1
ATOM 1791 O O . ALA A 1 223 ? -15.600 -4.962 -35.465 1.00 48.12 223 ALA A O 1
ATOM 1792 N N . MET A 1 224 ? -14.095 -6.481 -34.741 1.00 47.88 224 MET A N 1
ATOM 1793 C CA . MET A 1 224 ? -12.905 -5.768 -35.196 1.00 47.88 224 MET A CA 1
ATOM 1794 C C . MET A 1 224 ? -12.862 -5.628 -36.725 1.00 47.88 224 MET A C 1
ATOM 1796 O O . MET A 1 224 ? -12.400 -4.604 -37.218 1.00 47.88 224 MET A O 1
ATOM 1800 N N . GLN A 1 225 ? -13.378 -6.598 -37.491 1.00 46.12 225 GLN A N 1
ATOM 1801 C CA . GLN A 1 225 ? -13.407 -6.544 -38.960 1.00 46.12 225 GLN A CA 1
ATOM 1802 C C . GLN A 1 225 ? -14.463 -5.602 -39.540 1.00 46.12 225 GLN A C 1
ATOM 1804 O O . GLN A 1 225 ? -14.174 -4.888 -40.502 1.00 46.12 225 GLN A O 1
ATOM 1809 N N . ASN A 1 226 ? -15.653 -5.547 -38.946 1.00 47.00 226 ASN A N 1
ATOM 1810 C CA . ASN A 1 226 ? -16.778 -4.809 -39.523 1.00 47.00 226 ASN A CA 1
ATOM 1811 C C . ASN A 1 226 ? -16.780 -3.304 -39.205 1.00 47.00 226 ASN A C 1
ATOM 1813 O O . ASN A 1 226 ? -17.673 -2.603 -39.668 1.00 47.00 226 ASN A O 1
ATOM 1817 N N . GLY A 1 227 ? -15.824 -2.794 -38.415 1.00 39.44 227 GLY A N 1
ATOM 1818 C CA . GLY A 1 227 ? -15.759 -1.366 -38.060 1.00 39.44 227 GLY A CA 1
ATOM 1819 C C . GLY A 1 227 ? -17.015 -0.847 -37.344 1.00 39.44 227 GLY A C 1
ATOM 1820 O O . GLY A 1 227 ? -17.262 0.355 -37.317 1.00 39.44 227 GLY A O 1
ATOM 1821 N N . LEU A 1 228 ? -17.835 -1.746 -36.791 1.00 36.69 228 LEU A N 1
ATOM 1822 C CA . LEU A 1 228 ? -19.101 -1.389 -36.165 1.00 36.69 228 LEU A CA 1
ATOM 1823 C C . LEU A 1 228 ? -18.855 -0.938 -34.718 1.00 36.69 228 LEU A C 1
ATOM 1825 O O . LEU A 1 228 ? -18.187 -1.655 -33.965 1.00 36.69 228 LEU A O 1
ATOM 1829 N N . PRO A 1 229 ? -19.438 0.190 -34.274 1.00 41.66 229 PRO A N 1
ATOM 1830 C CA . PRO A 1 229 ? -19.449 0.575 -32.871 1.00 41.66 229 PRO A CA 1
ATOM 1831 C C . PRO A 1 229 ? -20.454 -0.317 -32.133 1.00 41.66 229 PRO A C 1
ATOM 1833 O O . PRO A 1 229 ? -21.571 0.089 -31.822 1.00 41.66 229 PRO A O 1
ATOM 1836 N N . ILE A 1 230 ? -20.065 -1.566 -31.868 1.00 45.19 230 ILE A N 1
ATOM 1837 C CA . ILE A 1 230 ? -20.912 -2.564 -31.198 1.00 45.19 230 ILE A CA 1
ATOM 1838 C C . ILE A 1 230 ? -21.402 -2.060 -29.833 1.00 45.19 230 ILE A C 1
ATOM 1840 O O . ILE A 1 230 ? -22.508 -2.377 -29.420 1.00 45.19 230 ILE A O 1
ATOM 1844 N N . TRP A 1 231 ? -20.655 -1.180 -29.173 1.00 43.56 231 TRP A N 1
ATOM 1845 C CA . TRP A 1 231 ? -21.033 -0.627 -27.876 1.00 43.56 231 TRP A CA 1
ATOM 1846 C C . TRP A 1 231 ? -22.285 0.275 -27.900 1.00 43.56 231 TRP A C 1
ATOM 1848 O O . TRP A 1 231 ? -22.931 0.378 -26.865 1.00 43.56 231 TRP A O 1
ATOM 1858 N N . ARG A 1 232 ? -22.695 0.861 -29.042 1.00 37.00 232 ARG A N 1
ATOM 1859 C CA . ARG A 1 232 ? -23.949 1.649 -29.124 1.00 37.00 232 ARG A CA 1
ATOM 1860 C C . ARG A 1 232 ? -25.197 0.768 -29.012 1.00 37.00 232 ARG A C 1
ATOM 1862 O O . ARG A 1 232 ? -26.059 1.041 -28.194 1.00 37.00 232 ARG A O 1
ATOM 1869 N N . HIS A 1 233 ? -25.227 -0.360 -29.721 1.00 39.62 233 HIS A N 1
ATOM 1870 C CA . HIS A 1 233 ? -26.303 -1.346 -29.564 1.00 39.62 233 HIS A CA 1
ATOM 1871 C C . HIS A 1 233 ? -26.267 -2.073 -28.211 1.00 39.62 233 HIS A C 1
ATOM 1873 O O . HIS A 1 233 ? -27.293 -2.575 -27.767 1.00 39.62 233 HIS A O 1
ATOM 1879 N N . TRP A 1 234 ? -25.104 -2.137 -27.555 1.00 41.16 234 TRP A N 1
ATOM 1880 C CA . TRP A 1 234 ? -24.974 -2.723 -26.218 1.00 41.16 234 TRP A CA 1
ATOM 1881 C C . TRP A 1 234 ? -25.383 -1.761 -25.098 1.00 41.16 234 TRP A C 1
ATOM 1883 O O . TRP A 1 234 ? -25.867 -2.229 -24.079 1.00 41.16 234 TRP A O 1
ATOM 1893 N N . LEU A 1 235 ? -25.233 -0.444 -25.282 1.00 38.97 235 LEU A N 1
ATOM 1894 C CA . LEU A 1 235 ? -25.750 0.571 -24.354 1.00 38.97 235 LEU A CA 1
ATOM 1895 C C . LEU A 1 235 ? -27.278 0.685 -24.423 1.00 38.97 235 LEU A C 1
ATOM 1897 O O . LEU A 1 235 ? -27.911 0.777 -23.378 1.00 38.97 235 LEU A O 1
ATOM 1901 N N . ASP A 1 236 ? -27.865 0.598 -25.621 1.00 40.97 236 ASP A N 1
ATOM 1902 C CA . ASP A 1 236 ? -29.321 0.707 -25.813 1.00 40.97 236 ASP A CA 1
ATOM 1903 C C . ASP A 1 236 ? -30.096 -0.577 -25.440 1.00 40.97 236 ASP A C 1
ATOM 1905 O O . ASP A 1 236 ? -31.316 -0.544 -25.287 1.00 40.97 236 ASP A O 1
ATOM 1909 N N . ALA A 1 237 ? -29.409 -1.718 -25.297 1.00 38.44 237 ALA A N 1
ATOM 1910 C CA . ALA A 1 237 ? -30.011 -3.012 -24.944 1.00 38.44 237 ALA A CA 1
ATOM 1911 C C . ALA A 1 237 ? -29.847 -3.397 -23.461 1.00 38.44 237 ALA A C 1
ATOM 1913 O O . ALA A 1 237 ? -30.338 -4.447 -23.039 1.00 38.44 237 ALA A O 1
ATOM 1914 N N . LEU A 1 238 ? -29.166 -2.571 -22.663 1.00 37.81 238 LEU A N 1
ATOM 1915 C CA . LEU A 1 238 ? -29.179 -2.714 -21.212 1.00 37.81 238 LEU A CA 1
ATOM 1916 C C . LEU A 1 238 ? -30.521 -2.165 -20.699 1.00 37.81 238 LEU A C 1
ATOM 1918 O O . LEU A 1 238 ? -30.858 -1.026 -21.029 1.00 37.81 238 LEU A O 1
ATOM 1922 N N . PRO A 1 239 ? -31.299 -2.900 -19.876 1.00 40.38 239 PRO A N 1
ATOM 1923 C CA . PRO A 1 239 ? -32.299 -2.221 -19.055 1.00 40.38 239 PRO A CA 1
ATOM 1924 C C . PRO A 1 239 ? -31.564 -1.133 -18.257 1.00 40.38 239 PRO A C 1
ATOM 1926 O O . PRO A 1 239 ? -30.406 -1.374 -17.899 1.00 40.38 239 PRO A O 1
ATOM 1929 N N . PRO A 1 240 ? -32.164 0.044 -17.994 1.00 38.66 240 PRO A N 1
ATOM 1930 C CA . PRO A 1 240 ? -31.509 1.083 -17.209 1.00 38.66 240 PRO A CA 1
ATOM 1931 C C . PRO A 1 240 ? -31.156 0.502 -15.837 1.00 38.66 240 PRO A C 1
ATOM 1933 O O . PRO A 1 240 ? -31.994 0.395 -14.945 1.00 38.66 240 PRO A O 1
ATOM 1936 N N . GLY A 1 241 ? -29.916 0.038 -15.704 1.00 38.22 241 GLY A N 1
ATOM 1937 C CA . GLY A 1 241 ? -29.345 -0.379 -14.441 1.00 38.22 241 GLY A CA 1
ATOM 1938 C C . GLY A 1 241 ? -29.180 0.871 -13.588 1.00 38.22 241 GLY A C 1
ATOM 1939 O O . GLY A 1 241 ? -28.874 1.933 -14.141 1.00 38.22 241 GLY A O 1
ATOM 1940 N N . PRO A 1 242 ? -29.407 0.784 -12.269 1.00 34.62 242 PRO A N 1
ATOM 1941 C CA . PRO A 1 242 ? -29.254 1.936 -11.396 1.00 34.62 242 PRO A CA 1
ATOM 1942 C C . PRO A 1 242 ? -27.844 2.497 -11.579 1.00 34.62 242 PRO A C 1
ATOM 1944 O O . PRO A 1 242 ? -26.864 1.748 -11.589 1.00 34.62 242 PRO A O 1
ATOM 1947 N N . SER A 1 243 ? -27.763 3.810 -11.787 1.00 34.50 243 SER A N 1
ATOM 1948 C CA . SER A 1 243 ? -26.508 4.538 -11.900 1.00 34.50 243 SER A CA 1
ATOM 1949 C C . SER A 1 243 ? -25.578 4.118 -10.766 1.00 34.50 243 SER A C 1
ATOM 1951 O O . SER A 1 243 ? -25.951 4.195 -9.596 1.00 34.50 243 SER A O 1
ATOM 1953 N N . CYS A 1 244 ? -24.365 3.676 -11.104 1.00 34.69 244 CYS A N 1
ATOM 1954 C CA . CYS A 1 244 ? -23.283 3.509 -10.140 1.00 34.69 244 CYS A CA 1
ATOM 1955 C C . CYS A 1 244 ? -22.813 4.885 -9.650 1.00 34.69 244 CYS A C 1
ATOM 1957 O O . CYS A 1 244 ? -21.702 5.318 -9.936 1.00 34.69 244 CYS A O 1
ATOM 1959 N N . GLU A 1 245 ? -23.661 5.565 -8.890 1.00 32.50 245 GLU A N 1
ATOM 1960 C CA . GLU A 1 245 ? -23.199 6.382 -7.785 1.00 32.50 245 GLU A CA 1
ATOM 1961 C C . GLU A 1 245 ? -22.985 5.396 -6.639 1.00 32.50 245 GLU A C 1
ATOM 1963 O O . GLU A 1 245 ? -23.934 4.904 -6.031 1.00 32.50 245 GLU A O 1
ATOM 1968 N N . VAL A 1 246 ? -21.730 5.007 -6.403 1.00 41.84 246 VAL A N 1
ATOM 1969 C CA . VAL A 1 246 ? -21.393 4.346 -5.141 1.00 41.84 246 VAL A CA 1
ATOM 1970 C C . VAL A 1 246 ? -21.713 5.378 -4.061 1.00 41.84 246 VAL A C 1
ATOM 1972 O O . VAL A 1 246 ? -21.109 6.455 -4.102 1.00 41.84 246 VAL A O 1
ATOM 1975 N N . PRO A 1 247 ? -22.665 5.114 -3.148 1.00 37.41 247 PRO A N 1
ATOM 1976 C CA . PRO A 1 247 ? -23.059 6.118 -2.183 1.00 37.41 247 PRO A CA 1
ATOM 1977 C C . PRO A 1 247 ? -21.835 6.508 -1.360 1.00 37.41 247 PRO A C 1
ATOM 1979 O O . PRO A 1 247 ? -21.059 5.644 -0.939 1.00 37.41 247 PRO A O 1
ATOM 1982 N N . SER A 1 248 ? -21.645 7.807 -1.136 1.00 42.56 248 SER A N 1
ATOM 1983 C CA . SER A 1 248 ? -20.667 8.275 -0.151 1.00 42.56 248 SER A CA 1
ATOM 1984 C C . SER A 1 248 ? -20.928 7.560 1.182 1.00 42.56 248 SER A C 1
ATOM 1986 O O . SER A 1 248 ? -22.083 7.278 1.507 1.00 42.56 248 SER A O 1
ATOM 1988 N N . ILE A 1 249 ? -19.884 7.287 1.976 1.00 45.91 249 ILE A N 1
ATOM 1989 C CA . ILE A 1 249 ? -19.999 6.713 3.332 1.00 45.91 249 ILE A CA 1
ATOM 1990 C C . ILE A 1 249 ? -21.111 7.406 4.149 1.00 45.91 249 ILE A C 1
ATOM 1992 O O . ILE A 1 249 ? -21.838 6.742 4.884 1.00 45.91 249 ILE A O 1
ATOM 1996 N N . CYS A 1 250 ? -21.344 8.706 3.934 1.00 37.66 250 CYS A N 1
ATOM 1997 C CA . CYS A 1 250 ? -22.426 9.465 4.568 1.00 37.66 250 CYS A CA 1
ATOM 1998 C C . CYS A 1 250 ? -23.850 8.976 4.210 1.00 37.66 250 CYS A C 1
ATOM 2000 O O . CYS A 1 250 ? -24.749 9.039 5.042 1.00 37.66 250 CYS A O 1
ATOM 2002 N N . GLN A 1 251 ? -24.076 8.475 2.993 1.00 42.72 251 GLN A N 1
ATOM 2003 C CA . GLN A 1 251 ? -25.377 7.967 2.529 1.00 42.72 251 GLN A CA 1
ATOM 2004 C C . GLN A 1 251 ? -25.653 6.537 3.024 1.00 42.72 251 GLN A C 1
ATOM 2006 O O . GLN A 1 251 ? -26.798 6.196 3.327 1.00 42.72 251 GLN A O 1
ATOM 2011 N N . VAL A 1 252 ? -24.607 5.718 3.172 1.00 51.53 252 VAL A N 1
ATOM 2012 C CA . VAL A 1 252 ? -24.717 4.373 3.767 1.00 51.53 252 VAL A CA 1
ATOM 2013 C C . VAL A 1 252 ? -24.959 4.464 5.278 1.00 51.53 252 VAL A C 1
ATOM 2015 O O . VAL A 1 252 ? -25.759 3.711 5.825 1.00 51.53 252 VAL A O 1
ATOM 2018 N N . LEU A 1 253 ? -24.335 5.427 5.962 1.00 45.66 253 LEU A N 1
ATOM 2019 C CA . LEU A 1 253 ? -24.552 5.631 7.396 1.00 45.66 253 LEU A CA 1
ATOM 2020 C C . LEU A 1 253 ? -25.997 6.050 7.716 1.00 45.66 253 LEU A C 1
ATOM 2022 O O . LEU A 1 253 ? -26.562 5.544 8.680 1.00 45.66 253 LEU A O 1
ATOM 2026 N N . ASN A 1 254 ? -26.642 6.865 6.875 1.00 47.66 254 ASN A N 1
ATOM 2027 C CA . ASN A 1 254 ? -28.047 7.248 7.076 1.00 47.66 254 ASN A CA 1
ATOM 2028 C C . ASN A 1 254 ? -29.052 6.099 6.881 1.00 47.66 254 ASN A C 1
ATOM 2030 O O . ASN A 1 254 ? -30.157 6.180 7.401 1.00 47.66 254 ASN A O 1
ATOM 2034 N N . SER A 1 255 ? -28.688 5.033 6.163 1.00 47.22 255 SER A N 1
ATOM 2035 C CA . SER A 1 255 ? -29.579 3.892 5.892 1.00 47.22 255 SER A CA 1
ATOM 2036 C C . SER A 1 255 ? -29.401 2.723 6.871 1.00 47.22 255 SER A C 1
ATOM 2038 O O . SER A 1 255 ? -30.281 1.878 6.984 1.00 47.22 255 SER A O 1
ATOM 2040 N N . VAL A 1 256 ? -28.291 2.676 7.616 1.00 47.47 256 VAL A N 1
ATOM 2041 C CA . VAL A 1 256 ? -28.011 1.635 8.629 1.00 47.47 256 VAL A CA 1
ATOM 2042 C C . VAL A 1 256 ? -28.458 2.056 10.042 1.00 47.47 256 VAL A C 1
ATOM 2044 O O . VAL A 1 256 ? -28.500 1.227 10.949 1.00 47.47 256 VAL A O 1
ATOM 2047 N N . LEU A 1 257 ? -28.808 3.331 10.242 1.00 42.75 257 LEU A N 1
ATOM 2048 C CA . LEU A 1 257 ? -29.128 3.918 11.550 1.00 42.75 257 LEU A CA 1
ATOM 2049 C C . LEU A 1 257 ? -30.620 3.906 11.934 1.00 42.75 257 LEU A C 1
ATOM 2051 O O . LEU A 1 257 ? -30.960 4.481 12.968 1.00 42.75 257 LEU A O 1
ATOM 2055 N N . GLU A 1 258 ? -31.506 3.247 11.180 1.00 42.84 258 GLU A N 1
ATOM 2056 C CA . GLU A 1 258 ? -32.897 3.102 11.630 1.00 42.84 258 GLU A CA 1
ATOM 2057 C C . GLU A 1 258 ? -33.000 2.128 12.825 1.00 42.84 258 GLU A C 1
ATOM 2059 O O . GLU A 1 258 ? -32.411 1.039 12.801 1.00 42.84 258 GLU A O 1
ATOM 2064 N N . PRO A 1 259 ? -33.688 2.524 13.911 1.00 38.38 259 PRO A N 1
ATOM 2065 C CA . PRO A 1 259 ? -33.756 1.738 15.131 1.00 38.38 259 PRO A CA 1
ATOM 2066 C C . PRO A 1 259 ? -34.779 0.608 14.984 1.00 38.38 259 PRO A C 1
ATOM 2068 O O . PRO A 1 259 ? -35.968 0.860 14.835 1.00 38.38 259 PRO A O 1
ATOM 2071 N N . GLU A 1 260 ? -34.324 -0.639 15.099 1.00 39.47 260 GLU A N 1
ATOM 2072 C CA . GLU A 1 260 ? -35.212 -1.726 15.516 1.00 39.47 260 GLU A CA 1
ATOM 2073 C C . GLU A 1 260 ? -35.169 -1.869 17.040 1.00 39.47 260 GLU A C 1
ATOM 2075 O O . GLU A 1 260 ? -34.092 -1.869 17.655 1.00 39.47 260 GLU A O 1
ATOM 2080 N N . GLU A 1 261 ? -36.357 -1.946 17.627 1.00 44.84 261 GLU A N 1
ATOM 2081 C CA . GLU A 1 261 ? -36.601 -1.962 19.063 1.00 44.84 261 GLU A CA 1
ATOM 2082 C C . GLU A 1 261 ? -36.205 -3.298 19.715 1.00 44.84 261 GLU A C 1
ATOM 2084 O O . GLU A 1 261 ? -36.378 -4.380 19.157 1.00 44.84 261 GLU A O 1
ATOM 2089 N N . ASP A 1 262 ? -35.629 -3.138 20.907 1.00 44.31 262 ASP A N 1
ATOM 2090 C CA . ASP A 1 262 ? -35.673 -3.976 22.106 1.00 44.31 262 ASP A CA 1
ATOM 2091 C C . ASP A 1 262 ? -35.358 -5.472 22.030 1.00 44.31 262 ASP A C 1
ATOM 2093 O O . ASP A 1 262 ? -36.217 -6.292 21.729 1.00 44.31 262 ASP A O 1
ATOM 2097 N N . LEU A 1 263 ? -34.172 -5.834 22.541 1.00 39.50 263 LEU A N 1
ATOM 2098 C CA . LEU A 1 263 ? -34.017 -6.997 23.421 1.00 39.50 263 LEU A CA 1
ATOM 2099 C C . LEU A 1 263 ? -32.959 -6.729 24.505 1.00 39.50 263 LEU A C 1
ATOM 2101 O O . LEU A 1 263 ? -31.783 -6.493 24.219 1.00 39.50 263 LEU A O 1
ATOM 2105 N N . ASP A 1 264 ? -33.424 -6.799 25.753 1.00 45.84 264 ASP A N 1
ATOM 2106 C CA . ASP A 1 264 ? -32.659 -6.827 26.999 1.00 45.84 264 ASP A CA 1
ATOM 2107 C C . ASP A 1 264 ? -31.568 -7.901 26.986 1.00 45.84 264 ASP A C 1
ATOM 2109 O O . ASP A 1 264 ? -31.833 -9.051 26.633 1.00 45.84 264 ASP A O 1
ATOM 2113 N N . SER A 1 265 ? -30.375 -7.566 27.487 1.00 41.28 265 SER A N 1
ATOM 2114 C CA . SER A 1 265 ? -29.496 -8.523 28.175 1.00 41.28 265 SER A CA 1
ATOM 2115 C C . SER A 1 265 ? -28.417 -7.798 28.970 1.00 41.28 265 SER A C 1
ATOM 2117 O O . SER A 1 265 ? -27.446 -7.253 28.446 1.00 41.28 265 SER A O 1
ATOM 2119 N N . SER A 1 266 ? -28.639 -7.826 30.275 1.00 37.94 266 SER A N 1
ATOM 2120 C CA . SER A 1 266 ? -27.712 -7.538 31.352 1.00 37.94 266 SER A CA 1
ATOM 2121 C C . SER A 1 266 ? -26.548 -8.538 31.403 1.00 37.94 266 SER A C 1
ATOM 2123 O O . SER A 1 266 ? -26.637 -9.657 30.901 1.00 37.94 266 SER A O 1
ATOM 2125 N N . SER A 1 267 ? -25.499 -8.135 32.129 1.00 42.78 267 SER A N 1
ATOM 2126 C CA . SER A 1 267 ? -24.372 -8.948 32.613 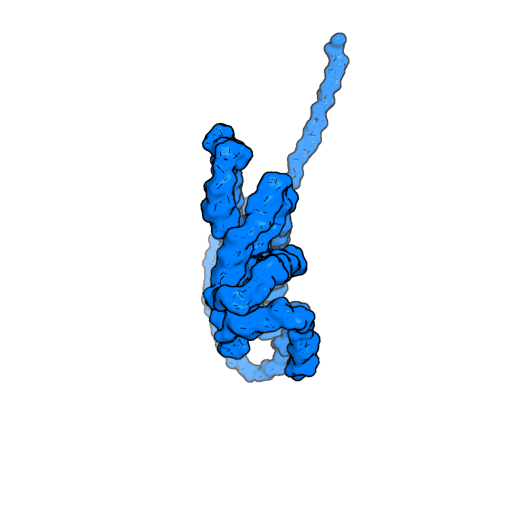1.00 42.78 267 SER A CA 1
ATOM 2127 C C . SER A 1 267 ? -23.152 -9.038 31.689 1.00 42.78 267 SER A C 1
ATOM 2129 O O . SER A 1 267 ? -23.120 -9.800 30.727 1.00 42.78 267 SER A O 1
ATOM 2131 N N . LEU A 1 268 ? -22.096 -8.295 32.040 1.00 36.31 268 LEU A N 1
ATOM 2132 C CA . LEU A 1 268 ? -20.848 -8.906 32.515 1.00 36.31 268 LEU A CA 1
ATOM 2133 C C . LEU A 1 268 ? -19.883 -7.832 33.032 1.00 36.31 268 LEU A C 1
ATOM 2135 O O . LEU A 1 268 ? -19.252 -7.097 32.271 1.00 36.31 268 LEU A O 1
ATOM 2139 N N . ASP A 1 269 ? -19.790 -7.805 34.358 1.00 36.41 269 ASP A N 1
ATOM 2140 C CA . ASP A 1 269 ? -18.708 -7.224 35.137 1.00 36.41 269 ASP A CA 1
ATOM 2141 C C . ASP A 1 269 ? -17.386 -7.980 34.945 1.00 36.41 269 ASP A C 1
ATOM 2143 O O . ASP A 1 269 ? -17.352 -9.163 34.604 1.00 36.41 269 ASP A O 1
ATOM 2147 N N . SER A 1 270 ? -16.318 -7.289 35.347 1.00 41.56 270 SER A N 1
ATOM 2148 C CA . SER A 1 270 ? -14.983 -7.800 35.676 1.00 41.56 270 SER A CA 1
ATOM 2149 C C . SER A 1 270 ? -14.036 -8.055 34.503 1.00 41.56 270 SER A C 1
ATOM 2151 O O . SER A 1 270 ? -14.099 -9.074 33.824 1.00 41.56 270 SER A O 1
ATOM 2153 N N . LEU A 1 271 ? -13.047 -7.168 34.360 1.00 36.56 271 LEU A N 1
ATOM 2154 C CA . LEU A 1 271 ? -11.642 -7.578 34.434 1.00 36.56 271 LEU A CA 1
ATOM 2155 C C . LEU A 1 271 ? -10.753 -6.377 34.786 1.00 36.56 271 LEU A C 1
ATOM 2157 O O . LEU A 1 271 ? -10.785 -5.327 34.147 1.00 36.56 271 LEU A O 1
ATOM 2161 N N . SER A 1 272 ? -10.009 -6.613 35.855 1.00 40.16 272 SER A N 1
ATOM 2162 C CA . SER A 1 272 ? -9.151 -5.773 36.676 1.00 40.16 272 SER A CA 1
ATOM 2163 C C . SER A 1 272 ? -7.950 -5.140 35.972 1.00 40.16 272 SER A C 1
ATOM 2165 O O . SER A 1 272 ? -7.288 -5.761 35.140 1.00 40.16 272 SER A O 1
ATOM 2167 N N . GLU A 1 273 ? -7.690 -3.905 36.405 1.00 48.72 273 GLU A N 1
ATOM 2168 C CA . GLU A 1 273 ? -6.398 -3.315 36.783 1.00 48.72 273 GLU A CA 1
ATOM 2169 C C . GLU A 1 273 ? -5.144 -4.170 36.558 1.00 48.72 273 GLU A C 1
ATOM 2171 O O . GLU A 1 273 ? -4.951 -5.198 37.203 1.00 48.72 273 GLU A O 1
ATOM 2176 N N . LEU A 1 274 ? -4.239 -3.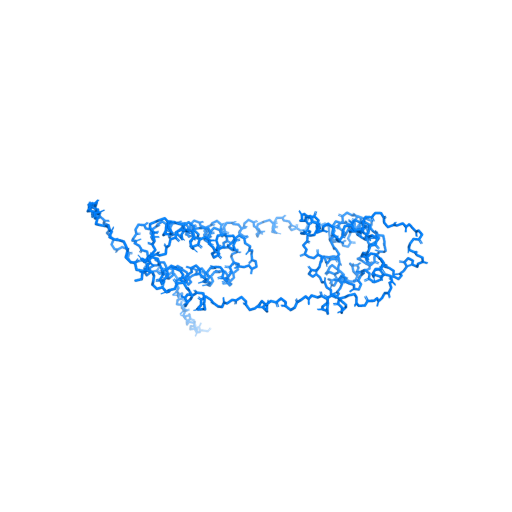641 35.732 1.00 45.44 274 LEU A N 1
ATOM 2177 C CA . LEU A 1 274 ? -2.802 -3.683 35.988 1.00 45.44 274 LEU A CA 1
ATOM 2178 C C . LEU A 1 274 ? -2.209 -2.340 35.551 1.00 45.44 274 LEU A C 1
ATOM 2180 O O . LEU A 1 274 ? -2.121 -2.042 34.357 1.00 45.44 274 LEU A O 1
ATOM 2184 N N . ASP A 1 275 ? -1.858 -1.544 36.558 1.00 55.28 275 ASP A N 1
ATOM 2185 C CA . ASP A 1 275 ? -1.051 -0.335 36.459 1.00 55.28 275 ASP A CA 1
ATOM 2186 C C . ASP A 1 275 ? 0.363 -0.647 35.968 1.00 55.28 275 ASP A C 1
ATOM 2188 O O . ASP A 1 275 ? 0.948 -1.681 36.298 1.00 55.28 275 ASP A O 1
ATOM 2192 N N . GLY A 1 276 ? 0.931 0.297 35.222 1.00 58.09 276 GLY A N 1
ATOM 2193 C CA . GLY A 1 276 ? 2.356 0.317 34.938 1.00 58.09 276 GLY A CA 1
ATOM 2194 C C . GLY A 1 276 ? 2.732 1.173 33.735 1.00 58.09 276 GLY A C 1
ATOM 2195 O O . GLY A 1 276 ? 2.355 0.869 32.605 1.00 58.09 276 GLY A O 1
ATOM 2196 N N . GLU A 1 277 ? 3.578 2.162 34.018 1.00 50.00 277 GLU A N 1
ATOM 2197 C CA . GLU A 1 277 ? 4.628 2.711 33.146 1.00 50.00 277 GLU A CA 1
ATOM 2198 C C . GLU A 1 277 ? 4.346 4.011 32.378 1.00 50.00 277 GLU A C 1
ATOM 2200 O O . GLU A 1 277 ? 3.690 4.049 31.331 1.00 50.00 277 GLU A O 1
ATOM 2205 N N . ASP A 1 278 ? 4.997 5.042 32.926 1.00 48.06 278 ASP A N 1
ATOM 2206 C CA . ASP A 1 278 ? 6.018 5.879 32.288 1.00 48.06 278 ASP A CA 1
ATOM 2207 C C . ASP A 1 278 ? 5.610 6.645 31.031 1.00 48.06 278 ASP A C 1
ATOM 2209 O O . ASP A 1 278 ? 5.539 6.142 29.905 1.00 48.06 278 ASP A O 1
ATOM 2213 N N . GLY A 1 279 ? 5.385 7.937 31.268 1.00 43.22 279 GLY A N 1
ATOM 2214 C CA . GLY A 1 279 ? 5.228 8.959 30.252 1.00 43.22 279 GLY A CA 1
ATOM 2215 C C . GLY A 1 279 ? 6.567 9.327 29.625 1.00 43.22 279 GLY A C 1
ATOM 2216 O O . GLY A 1 279 ? 7.145 10.352 29.971 1.00 43.22 279 GLY A O 1
ATOM 2217 N N . ASP A 1 280 ? 7.006 8.538 28.650 1.00 45.59 280 ASP A N 1
ATOM 2218 C CA . ASP A 1 280 ? 7.943 9.023 27.640 1.00 45.59 280 ASP A CA 1
ATOM 2219 C C . ASP A 1 280 ? 7.169 9.855 26.612 1.00 45.59 280 ASP A C 1
ATOM 2221 O O . ASP A 1 280 ? 6.429 9.339 25.765 1.00 45.59 280 ASP A O 1
ATOM 2225 N N . ILE A 1 281 ? 7.324 11.176 26.709 1.00 46.19 281 ILE A N 1
ATOM 2226 C CA . ILE A 1 281 ? 6.874 12.135 25.700 1.00 46.19 281 ILE A CA 1
ATOM 2227 C C . ILE A 1 281 ? 7.753 11.929 24.465 1.00 46.19 281 ILE A C 1
ATOM 2229 O O . ILE A 1 281 ? 8.896 12.376 24.403 1.00 46.19 281 ILE A O 1
ATOM 2233 N N . PHE A 1 282 ? 7.222 11.210 23.479 1.00 49.81 282 PHE A N 1
ATOM 2234 C CA . PHE A 1 282 ? 7.910 10.981 22.216 1.00 49.81 282 PHE A CA 1
ATOM 2235 C C . PHE A 1 282 ? 7.756 12.218 21.322 1.00 49.81 282 PHE A C 1
ATOM 2237 O O . PHE A 1 282 ? 6.676 12.485 20.792 1.00 49.81 282 PHE A O 1
ATOM 2244 N N . VAL A 1 283 ? 8.839 12.980 21.169 1.00 50.09 283 VAL A N 1
ATOM 2245 C CA . VAL A 1 283 ? 8.933 14.086 20.209 1.00 50.09 283 VAL A CA 1
ATOM 2246 C C . VAL A 1 283 ? 9.036 13.485 18.806 1.00 50.09 283 VAL A C 1
ATOM 2248 O O . VAL A 1 283 ? 9.943 12.703 18.516 1.00 50.09 283 VAL A O 1
ATOM 2251 N N . LEU A 1 284 ? 8.073 13.807 17.941 1.00 55.12 284 LEU A N 1
ATOM 2252 C CA . LEU A 1 284 ? 8.130 13.450 16.525 1.00 55.12 284 LEU A CA 1
ATOM 2253 C C . LEU A 1 284 ? 9.344 14.145 15.880 1.00 55.12 284 LEU A C 1
ATOM 2255 O O . LEU A 1 284 ? 9.543 15.334 16.119 1.00 55.12 284 LEU A O 1
ATOM 2259 N N . PRO A 1 285 ? 10.149 13.451 15.058 1.00 44.97 285 PRO A N 1
ATOM 2260 C CA . PRO A 1 285 ? 11.262 14.080 14.363 1.00 44.97 285 PRO A CA 1
ATOM 2261 C C . PRO A 1 285 ? 10.706 14.985 13.258 1.00 44.97 285 PRO A C 1
ATOM 2263 O O . PRO A 1 285 ? 10.202 14.497 12.246 1.00 44.97 285 PRO A O 1
ATOM 2266 N N . GLY A 1 286 ? 10.765 16.298 13.467 1.00 48.12 286 GLY A N 1
ATOM 2267 C CA . GLY A 1 286 ? 10.315 17.284 12.491 1.00 48.12 286 GLY A CA 1
ATOM 2268 C C . GLY A 1 286 ? 10.676 18.708 12.897 1.00 48.12 286 GLY A C 1
ATOM 2269 O O . GLY A 1 286 ? 9.904 19.330 13.606 1.00 48.12 286 GLY A O 1
ATOM 2270 N N . GLU A 1 287 ? 11.854 19.147 12.445 1.00 44.28 287 GLU A N 1
ATOM 2271 C CA . GLU A 1 287 ? 12.342 20.518 12.175 1.00 44.28 287 GLU A CA 1
ATOM 2272 C C . GLU A 1 287 ? 13.816 20.607 12.588 1.00 44.28 287 GLU A C 1
ATOM 2274 O O . GLU A 1 287 ? 14.159 20.978 13.708 1.00 44.28 287 GLU A O 1
ATOM 2279 N N . GLU A 1 288 ? 14.710 20.221 11.673 1.00 51.56 288 GLU A N 1
ATOM 2280 C CA . GLU A 1 288 ? 16.105 20.649 11.759 1.00 51.56 288 GLU A CA 1
ATOM 2281 C C . GLU A 1 288 ? 16.140 22.159 11.523 1.00 51.56 288 GLU A C 1
ATOM 2283 O O . GLU A 1 288 ? 15.829 22.649 10.436 1.00 51.56 288 GLU A O 1
ATOM 2288 N N . ALA A 1 289 ? 16.480 22.886 12.584 1.00 48.34 289 ALA A N 1
ATOM 2289 C CA . ALA A 1 289 ? 16.773 24.302 12.548 1.00 48.34 289 ALA A CA 1
ATOM 2290 C C . ALA A 1 289 ? 17.900 24.572 11.539 1.00 48.34 289 ALA A C 1
ATOM 2292 O O . ALA A 1 289 ? 18.982 23.988 11.630 1.00 48.34 289 ALA A O 1
ATOM 2293 N N . ALA A 1 290 ? 17.638 25.474 10.595 1.00 52.03 290 ALA A N 1
ATOM 2294 C CA . ALA A 1 290 ? 18.666 26.100 9.783 1.00 52.03 290 ALA A CA 1
ATOM 2295 C C . ALA A 1 290 ? 19.645 26.828 10.719 1.00 52.03 290 ALA A C 1
ATOM 2297 O O . ALA A 1 290 ? 19.301 27.833 11.336 1.00 52.03 290 ALA A O 1
ATOM 2298 N N . LEU A 1 291 ? 20.844 26.269 10.871 1.00 62.41 291 LEU A N 1
ATOM 2299 C CA . LEU A 1 291 ? 21.979 26.949 11.479 1.00 62.41 291 LEU A CA 1
ATOM 2300 C C . LEU A 1 291 ? 22.567 27.892 10.428 1.00 62.41 291 LEU A C 1
ATOM 2302 O O . LEU A 1 291 ? 23.203 27.443 9.474 1.00 62.41 291 LEU A O 1
ATOM 2306 N N . ASP A 1 292 ? 22.321 29.187 10.616 1.00 57.97 292 ASP A N 1
ATOM 2307 C CA . ASP A 1 292 ? 23.050 30.269 9.962 1.00 57.97 292 ASP A CA 1
ATOM 2308 C C . ASP A 1 292 ? 24.539 30.155 10.318 1.00 57.97 292 ASP A C 1
ATOM 2310 O O . ASP A 1 292 ? 24.932 30.250 11.484 1.00 57.97 292 ASP A O 1
ATOM 2314 N N . HIS A 1 293 ? 25.374 29.932 9.304 1.00 65.69 293 HIS A N 1
ATOM 2315 C CA . HIS A 1 293 ? 26.811 30.153 9.396 1.00 65.69 293 HIS A CA 1
ATOM 2316 C C . HIS A 1 293 ? 27.116 31.554 8.860 1.00 65.69 293 HIS A C 1
ATOM 2318 O O . HIS A 1 293 ? 27.199 31.762 7.651 1.00 65.69 293 HIS A O 1
ATOM 2324 N N . ASP A 1 294 ? 27.288 32.502 9.781 1.00 63.69 294 ASP A N 1
ATOM 2325 C CA . ASP A 1 294 ? 28.006 33.750 9.536 1.00 63.69 294 ASP A CA 1
ATOM 2326 C C . ASP A 1 294 ? 29.498 33.430 9.324 1.00 63.69 294 ASP A C 1
ATOM 2328 O O . ASP A 1 294 ? 30.207 33.066 10.265 1.00 63.69 294 ASP A O 1
ATOM 2332 N N . GLU A 1 295 ? 29.985 33.559 8.089 1.00 68.62 295 GLU A N 1
ATOM 2333 C CA . GLU A 1 295 ? 31.416 33.718 7.811 1.00 68.62 295 GLU A CA 1
ATOM 2334 C C . GLU A 1 295 ? 31.746 35.218 7.741 1.00 68.62 295 GLU A C 1
ATOM 2336 O O . GLU A 1 295 ? 31.371 35.921 6.800 1.00 68.62 295 GLU A O 1
ATOM 2341 N N . GLU A 1 296 ? 32.469 35.710 8.751 1.00 68.44 296 GLU A N 1
ATOM 2342 C CA . GLU A 1 296 ? 33.186 36.987 8.691 1.00 68.44 296 GLU A CA 1
ATOM 2343 C C . GLU A 1 296 ? 34.317 36.931 7.645 1.00 68.44 296 GLU A C 1
ATOM 2345 O O . GLU A 1 296 ? 35.091 35.969 7.630 1.00 68.44 296 GLU A O 1
ATOM 2350 N N . PRO A 1 297 ? 34.525 37.988 6.837 1.00 68.31 297 PRO A N 1
ATOM 2351 C CA . PRO A 1 297 ? 35.734 38.129 6.041 1.00 68.31 297 PRO A CA 1
ATOM 2352 C C . PRO A 1 297 ? 36.833 38.832 6.853 1.00 68.31 297 PRO A C 1
ATOM 2354 O O . PRO A 1 297 ? 36.764 40.032 7.125 1.00 68.31 297 PRO A O 1
ATOM 2357 N N . GLY A 1 298 ? 37.879 38.080 7.197 1.00 70.50 298 GLY A N 1
ATOM 2358 C CA . GLY A 1 298 ? 39.121 38.597 7.767 1.00 70.50 298 GLY A CA 1
ATOM 2359 C C . GLY A 1 298 ? 40.306 38.477 6.802 1.00 70.50 298 GLY A C 1
ATOM 2360 O O . GLY A 1 298 ? 40.766 37.366 6.550 1.00 70.50 298 GLY A O 1
ATOM 2361 N N . HIS A 1 299 ? 40.820 39.649 6.400 1.00 55.12 299 HIS A N 1
ATOM 2362 C CA . HIS A 1 299 ? 42.107 39.979 5.747 1.00 55.12 299 HIS A CA 1
ATOM 2363 C C . HIS A 1 299 ? 42.244 39.921 4.220 1.00 55.12 299 HIS A C 1
ATOM 2365 O O . HIS A 1 299 ? 42.198 38.830 3.618 1.00 55.12 299 HIS A O 1
#

InterPro domains:
  IPR001810 F-box domain [PF12937] (122-167)
  IPR036047 F-box-like domain superfamily [SSF81383] (115-212)
  IPR057039 F-box protein At5g52880-like, ARM repeats region [PF24104] (8-103)

pLDDT: mean 74.38, std 23.05, range [32.5, 98.62]

Foldseek 3Di:
DQAAEQVNLCVVVLLVLCVDPVSNLVSLQVLLVCLQPRLVSHDPNNVVVSLVSLLSLLQSQPPDPSSVVSNVSSLVSCVVRPDPVSNVVSVVSNVVSVVVNVVVVVVVVVVVVVVPPPPPPPVPDDLVCCQCPPLLPDWLLVLVVQLPPDPVSVVSSPDLVSLVSNLCVPLNPDPPVLPVPVVLLSVLSNVCCVVCVVVGPDCVPVVDDDDPVVPHSVVVSVCSVVVDPVVVVVVVPDDPDPDPPVDDPVVVVVVVPDDDDDDDDDDDDDDDDDDDDDDPPDDDPDDDDPDDDDDDDDD

Sequence (299 aa):
MRPLSLPQYERFGISQALLRQGDFVRATEELAFFVRELYEAASKQAQTQMFEDVCACIQHCSGSAEHQKVLQKLLQEINATFRANRRKKVTRRYTAAQVDLQRSKQRAAAQQAAEGSACPPWSELPDEVLLKKIFGCLDATSLVMAACTQRDWRQLARDDSLWSALLRQDFGRTHPASLSHPGTSLERYRDLAEQRPNWFSNNNWRGRGCPPWVASPRCCYRAMQNGLPIWRHWLDALPPGPSCEVPSICQVLNSVLEPEEDLDSSSLDSLSELDGEDGDIFVLPGEEAALDHDEEPGH

Secondary structure (DSSP, 8-state):
-PPPPHHHHHTT-HHHHHTSTTTHHHHHHHHHHIIIIITTTS-HHHHHHHHHHHHHHHHT--S-HHHHHHHHHHHHHHHHHS-HHHHHHHHHHHHHHHHHHHHHHHHHHHHHHHTTTTSPPGGGS-HHHIIIIIGGGS-HHHHHHHHTT-HHHHHHHT-HHHHHHHHHHHH-S--GGG-SSHHHHHHHHHHHHHH-HHHHS-THHHHS---TTT--HHHHHHHHHHT--HHHHHHHTS--PPP--PPPHHHHHHHH-PPPP--------------------------------------

Radius of gyration: 28.61 Å; chains: 1; bounding box: 79×59×82 Å

Organism: NCBI:txid706552